Protein AF-A0A1V2YLI8-F1 (afdb_monomer_lite)

Foldseek 3Di:
DDDDDDDDDDDPDPDDDDDPDDDDPDDDDDDDDDDDDDDDDPPPPPVPVPQDPLNVLVVVLVVLLVVLLVLVVVLVVVVVVCVVVVHDCVVCVVVNVVSVVSNVVSVVVSVVSLVVSVVVVVVVVVVVVVVPDDDDDDPVVLVVVVVVLVVVLVVLVVVLVVLVVLLVVLQVQLVVLQVVLVVDDDPSSVVSNVSSSVSNVVSVVSVSSSVVSVVVNVVSVVVNVVVVVVVVVVVPPVPPPPPDDDDD

Sequence (248 aa):
MNINVPSQYAISGNFGKINQEKVNTAGLNSDEGSIKLEEGSTLSVASSLSISSQGKAMSMIDSLNKQKSELLDNKNELIASTLANGDDLSSIEDQLDMYEEKLLLIEEQIATKRQEQQEEKMAEREEKLKAYAKPQATNEDSMSNRLMSISSMATTLDQAKANFATKKDMENQASILETQAKNSSGSAKTQKLEEASKLTSQASNITSDITQTLSSTNETIKQDNETTNQDNETTNQDNESNTETINQ

Secondary structure (DSSP, 8-state):
--------------------------------------SS------------HHHHHHHHHHHHHHHHHHHHHHHHHHHHHHHHHT--GGGGHHHHHHHHHHHHHHHHHHHHHHHHHHHHHHHHHHHHHHTT------HHHHHHHHHHHHHHHHHHHHHHHHHHHHHHHHHHHHHHHHHHHHT--THHHHHHHHHHHHHHHHHHHHHHHHHHHHHHHHHHHHHHHHHHHHHHHHTTTTTSSSSS----

pLDDT: mean 70.07, std 20.67, range [31.06, 96.5]

Radius of gyration: 30.48 Å; chains: 1; bounding box: 73×76×102 Å

Structure (mmCIF, N/CA/C/O backbone):
data_AF-A0A1V2YLI8-F1
#
_entry.id   AF-A0A1V2YLI8-F1
#
loop_
_atom_site.group_PDB
_atom_site.id
_atom_site.type_symbol
_atom_site.label_atom_id
_atom_site.label_alt_id
_atom_site.label_comp_id
_atom_site.label_asym_id
_atom_site.label_entity_id
_atom_site.label_seq_id
_atom_site.pdbx_PDB_ins_code
_atom_site.Cartn_x
_atom_site.Cartn_y
_atom_site.Cartn_z
_atom_site.occupancy
_atom_site.B_iso_or_equiv
_atom_site.auth_seq_id
_atom_site.auth_comp_id
_atom_site.auth_asym_id
_atom_site.auth_atom_id
_atom_site.pdbx_PDB_model_num
ATOM 1 N N . MET A 1 1 ? -15.914 -44.585 -21.638 1.00 38.41 1 MET A N 1
ATOM 2 C CA . MET A 1 1 ? -16.437 -44.334 -20.279 1.00 38.41 1 MET A CA 1
ATOM 3 C C . MET A 1 1 ? -16.639 -42.841 -20.152 1.00 38.41 1 MET A C 1
ATOM 5 O O . MET A 1 1 ? -15.668 -42.107 -20.241 1.00 38.41 1 MET A O 1
ATOM 9 N N . ASN A 1 2 ? -17.896 -42.415 -20.091 1.00 35.00 2 ASN A N 1
ATOM 10 C CA . ASN A 1 2 ? -18.306 -41.017 -20.111 1.00 35.00 2 ASN A CA 1
ATOM 11 C C . ASN A 1 2 ? -18.876 -40.716 -18.722 1.00 35.00 2 ASN A C 1
ATOM 13 O O . ASN A 1 2 ? -19.934 -41.241 -18.377 1.00 35.00 2 ASN A O 1
ATOM 17 N N . ILE A 1 3 ? -18.123 -39.997 -17.891 1.00 39.88 3 ILE A N 1
ATOM 18 C CA . ILE A 1 3 ? -18.522 -39.718 -16.510 1.00 39.88 3 ILE A CA 1
ATOM 19 C C . ILE A 1 3 ? -19.296 -38.404 -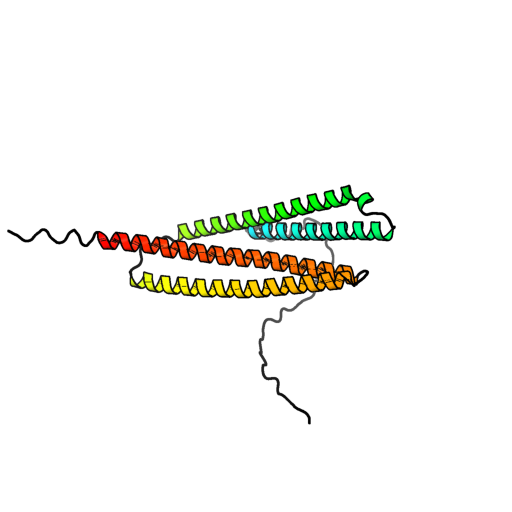16.523 1.00 39.88 3 ILE A C 1
ATOM 21 O O . ILE A 1 3 ? -18.729 -37.317 -16.546 1.00 39.88 3 ILE A O 1
ATOM 25 N N . ASN A 1 4 ? -20.616 -38.551 -16.570 1.00 34.84 4 ASN A N 1
ATOM 26 C CA . ASN A 1 4 ? -21.588 -37.495 -16.355 1.00 34.84 4 ASN A CA 1
ATOM 27 C C . ASN A 1 4 ? -21.674 -37.223 -14.845 1.00 34.84 4 ASN A C 1
ATOM 29 O O . ASN A 1 4 ? -22.114 -38.097 -14.097 1.00 34.84 4 ASN A O 1
ATOM 33 N N . VAL A 1 5 ? -21.239 -36.044 -14.400 1.00 43.22 5 VAL A N 1
ATOM 34 C CA . VAL A 1 5 ? -21.422 -35.579 -13.017 1.00 43.22 5 VAL A CA 1
ATOM 35 C C . VAL A 1 5 ? -22.410 -34.409 -13.050 1.00 43.22 5 VAL A C 1
ATOM 37 O O . VAL A 1 5 ? -22.131 -33.412 -13.717 1.00 43.22 5 VAL A O 1
ATOM 40 N N . PRO A 1 6 ? -23.578 -34.509 -12.391 1.00 42.16 6 PRO A N 1
ATOM 41 C CA . PRO A 1 6 ? -24.587 -33.460 -12.427 1.00 42.16 6 PRO A CA 1
ATOM 42 C C . PRO A 1 6 ? -24.165 -32.268 -11.562 1.00 42.16 6 PRO A C 1
ATOM 44 O O . PRO A 1 6 ? -23.969 -32.396 -10.355 1.00 42.16 6 PRO A O 1
ATOM 47 N N . SER A 1 7 ? -24.071 -31.093 -12.186 1.00 39.09 7 SER A N 1
ATOM 48 C CA . SER A 1 7 ? -23.988 -29.807 -11.492 1.00 39.09 7 SER A CA 1
ATOM 49 C C . SER A 1 7 ? -25.346 -29.492 -10.860 1.00 39.09 7 SER A C 1
ATOM 51 O O . SER A 1 7 ? -26.319 -29.228 -11.565 1.00 39.09 7 SER A O 1
ATOM 53 N N . GLN A 1 8 ? -25.423 -29.545 -9.531 1.00 41.69 8 GLN A N 1
ATOM 54 C CA . GLN A 1 8 ? -26.538 -29.011 -8.756 1.00 41.69 8 GLN A CA 1
ATOM 55 C C . GLN A 1 8 ? -26.016 -27.935 -7.814 1.00 41.69 8 GLN A C 1
ATOM 57 O O . GLN A 1 8 ? -25.587 -28.262 -6.721 1.00 41.69 8 GLN A O 1
ATOM 62 N N . TYR A 1 9 ? -26.081 -26.676 -8.247 1.00 38.00 9 TYR A N 1
ATOM 63 C CA . TYR A 1 9 ? -26.403 -25.511 -7.414 1.00 38.00 9 TYR A CA 1
ATOM 64 C C . TYR A 1 9 ? -26.951 -24.424 -8.346 1.00 38.00 9 TYR A C 1
ATOM 66 O O . TYR A 1 9 ? -26.234 -23.549 -8.824 1.00 38.00 9 TYR A O 1
ATOM 74 N N . ALA A 1 10 ? -28.246 -24.515 -8.649 1.00 37.31 10 ALA A N 1
ATOM 75 C CA . ALA A 1 10 ? -28.999 -23.397 -9.194 1.00 37.31 10 ALA A CA 1
ATOM 76 C C . ALA A 1 10 ? -29.391 -22.488 -8.021 1.00 37.31 10 ALA A C 1
ATOM 78 O O . ALA A 1 10 ? -30.298 -22.815 -7.260 1.00 37.31 10 ALA A O 1
ATOM 79 N N . ILE A 1 11 ? -28.704 -21.356 -7.860 1.00 41.06 11 ILE A N 1
ATOM 80 C CA . ILE A 1 11 ? -29.202 -20.256 -7.030 1.00 41.06 11 ILE A CA 1
ATOM 81 C C . ILE A 1 11 ? -30.038 -19.366 -7.945 1.00 41.06 11 ILE A C 1
ATOM 83 O O . ILE A 1 11 ? -29.523 -18.561 -8.719 1.00 41.06 11 ILE A O 1
ATOM 87 N N . SER A 1 12 ? -31.354 -19.540 -7.875 1.00 47.66 12 SER A N 1
ATOM 88 C CA . SER A 1 12 ? -32.326 -18.587 -8.395 1.00 47.66 12 SER A CA 1
ATOM 89 C C . SER A 1 12 ? -32.309 -17.332 -7.519 1.00 47.66 12 SER A C 1
ATOM 91 O O . SER A 1 12 ? -32.902 -17.315 -6.441 1.00 47.66 12 SER A O 1
ATOM 93 N N . GLY A 1 13 ? -31.625 -16.284 -7.974 1.00 39.28 13 GLY A N 1
ATOM 94 C CA . GLY A 1 13 ? -31.640 -14.957 -7.363 1.00 39.28 13 GLY A CA 1
ATOM 95 C C . GLY A 1 13 ? -32.212 -13.936 -8.337 1.00 39.28 13 GLY A C 1
ATOM 96 O O . GLY A 1 13 ? -31.498 -13.406 -9.181 1.00 39.28 13 GLY A O 1
ATOM 97 N N . ASN A 1 14 ? -33.511 -13.670 -8.232 1.00 50.28 14 ASN A N 1
ATOM 98 C CA . ASN A 1 14 ? -34.196 -12.608 -8.963 1.00 50.28 14 ASN A CA 1
ATOM 99 C C . ASN A 1 14 ? -33.888 -11.247 -8.311 1.00 50.28 14 ASN A C 1
ATOM 101 O O . ASN A 1 14 ? -34.718 -10.711 -7.580 1.00 50.28 14 ASN A O 1
ATOM 105 N N . PHE A 1 15 ? -32.696 -10.697 -8.559 1.00 42.41 15 PHE A N 1
ATOM 106 C CA . PHE A 1 15 ? -32.343 -9.334 -8.160 1.00 42.41 15 PHE A CA 1
ATOM 107 C C . PHE A 1 15 ? -32.385 -8.388 -9.365 1.00 42.41 15 PHE A C 1
ATOM 109 O O . PHE A 1 15 ? -31.577 -8.478 -10.282 1.00 42.41 15 PHE A O 1
ATOM 116 N N . GLY A 1 16 ? -33.371 -7.486 -9.332 1.00 37.72 16 GLY A N 1
ATOM 117 C CA . GLY A 1 16 ? -33.307 -6.129 -9.881 1.00 37.72 16 GLY A CA 1
ATOM 118 C C . GLY A 1 16 ? -32.923 -5.974 -11.351 1.00 37.72 16 GLY A C 1
ATOM 119 O O . GLY A 1 16 ? -31.803 -5.583 -11.665 1.00 37.72 16 GLY A O 1
ATOM 120 N N . LYS A 1 17 ? -33.889 -6.138 -12.262 1.00 41.41 17 LYS A N 1
ATOM 121 C CA . LYS A 1 17 ? -33.796 -5.540 -13.601 1.00 41.41 17 LYS A CA 1
ATOM 122 C C . LYS A 1 17 ? -33.891 -4.018 -13.465 1.00 41.41 17 LYS A C 1
ATOM 124 O O . LYS A 1 17 ? -34.989 -3.487 -13.327 1.00 41.41 17 LYS A O 1
ATOM 129 N N . ILE A 1 18 ? -32.760 -3.321 -13.494 1.00 45.66 18 ILE A N 1
ATOM 130 C CA . ILE A 1 18 ? -32.738 -1.870 -13.694 1.00 45.66 18 ILE A CA 1
ATOM 131 C C . ILE A 1 18 ? -32.758 -1.644 -15.208 1.00 45.66 18 ILE A C 1
ATOM 133 O O . ILE A 1 18 ? -31.823 -2.025 -15.912 1.00 45.66 18 ILE A O 1
ATOM 137 N N . ASN A 1 19 ? -33.861 -1.091 -15.712 1.00 38.16 19 ASN A N 1
ATOM 138 C CA . ASN A 1 19 ? -33.986 -0.655 -17.099 1.00 38.16 19 ASN A CA 1
ATOM 139 C C . ASN A 1 19 ? -32.928 0.421 -17.381 1.00 38.16 19 ASN A C 1
ATOM 141 O O . ASN A 1 19 ? -33.008 1.521 -16.842 1.00 38.16 19 ASN A O 1
ATOM 145 N N . GLN A 1 20 ? -31.956 0.118 -18.242 1.00 40.81 20 GLN A N 1
ATOM 146 C CA . GLN A 1 20 ? -31.148 1.147 -18.892 1.00 40.81 20 GLN A CA 1
ATOM 147 C C . GLN A 1 20 ? -31.967 1.729 -20.043 1.00 40.81 20 GLN A C 1
ATOM 149 O O . GLN A 1 20 ? -31.885 1.275 -21.186 1.00 40.81 20 GLN A O 1
ATOM 154 N N . GLU A 1 21 ? -32.802 2.713 -19.726 1.00 36.91 21 GLU A N 1
ATOM 155 C CA . GLU A 1 21 ? -33.375 3.579 -20.745 1.00 36.91 21 GLU A CA 1
ATOM 156 C C . GLU A 1 21 ? -32.305 4.594 -21.165 1.00 36.91 21 GLU A C 1
ATOM 158 O O . GLU A 1 21 ? -31.685 5.271 -20.344 1.00 36.91 21 GLU A O 1
ATOM 163 N N . LYS A 1 22 ? -32.021 4.604 -22.467 1.00 45.06 22 LYS A N 1
ATOM 164 C CA . LYS A 1 22 ? -30.980 5.398 -23.119 1.00 45.06 22 LYS A CA 1
ATOM 165 C C . LYS A 1 22 ? -31.151 6.885 -22.806 1.00 45.06 22 LYS A C 1
ATOM 167 O O . LYS A 1 22 ? -32.100 7.499 -23.285 1.00 45.06 22 LYS A O 1
ATOM 172 N N . VAL A 1 23 ? -30.183 7.492 -22.121 1.00 36.56 23 VAL A N 1
ATOM 173 C CA . VAL A 1 23 ? -30.049 8.953 -22.117 1.00 36.56 23 VAL A CA 1
ATOM 174 C C . VAL A 1 23 ? -29.080 9.339 -23.227 1.00 36.56 23 VAL A C 1
ATOM 176 O O . VAL A 1 23 ? -27.886 9.051 -23.176 1.00 36.56 23 VAL A O 1
ATOM 179 N N . ASN A 1 24 ? -29.653 9.940 -24.267 1.00 36.44 24 ASN A N 1
ATOM 180 C CA . ASN A 1 24 ? -28.956 10.575 -25.375 1.00 36.44 24 ASN A CA 1
ATOM 181 C C . ASN A 1 24 ? -27.909 11.572 -24.865 1.00 36.44 24 ASN A C 1
ATOM 183 O O . ASN A 1 24 ? -28.230 12.522 -24.155 1.00 36.44 24 ASN A O 1
ATOM 187 N N . THR A 1 25 ? -26.673 11.407 -25.325 1.00 46.62 25 THR A N 1
ATOM 188 C CA . THR A 1 25 ? -25.672 12.470 -25.376 1.00 46.62 25 THR A CA 1
ATOM 189 C C . THR A 1 25 ? -26.077 13.466 -26.463 1.00 46.62 25 THR A C 1
ATOM 191 O O . THR A 1 25 ? -25.801 13.252 -27.643 1.00 46.62 25 THR A O 1
ATOM 194 N N . ALA A 1 26 ? -26.750 14.546 -26.078 1.00 31.06 26 ALA A N 1
ATOM 195 C CA . ALA A 1 26 ? -26.927 15.729 -26.911 1.00 31.06 26 ALA A CA 1
ATOM 196 C C . ALA A 1 26 ? -26.682 16.959 -26.032 1.00 31.06 26 ALA A C 1
ATOM 198 O O . ALA A 1 26 ? -27.307 17.117 -24.986 1.00 31.06 26 ALA A O 1
ATOM 199 N N . GLY A 1 27 ? -25.686 17.754 -26.419 1.00 39.22 27 GLY A N 1
ATOM 200 C CA . GLY A 1 27 ? -25.161 18.855 -25.623 1.00 39.22 27 GLY A CA 1
ATOM 201 C C . GLY A 1 27 ? -26.138 20.008 -25.422 1.00 39.22 27 GLY A C 1
ATOM 202 O O . GLY A 1 27 ? -26.973 20.275 -26.276 1.00 39.22 27 GLY A O 1
ATOM 203 N N . LEU A 1 28 ? -25.959 20.702 -24.301 1.00 33.09 28 LEU A N 1
ATOM 204 C CA . LEU A 1 28 ? -26.570 21.978 -23.922 1.00 33.09 28 LEU A CA 1
ATOM 205 C C . LEU A 1 28 ? -25.568 22.592 -22.919 1.00 33.09 28 LEU A C 1
ATOM 207 O O . LEU A 1 28 ? -25.403 22.058 -21.829 1.00 33.09 28 LEU A O 1
ATOM 211 N N . ASN A 1 29 ? -24.635 23.476 -23.285 1.00 41.59 29 ASN A N 1
ATOM 212 C CA . ASN A 1 29 ? -24.813 24.892 -23.618 1.00 41.59 29 ASN A CA 1
ATOM 213 C C . ASN A 1 29 ? -26.148 25.535 -23.227 1.00 41.59 29 ASN A C 1
ATOM 215 O O . ASN A 1 29 ? -27.212 24.960 -23.417 1.00 41.59 29 ASN A O 1
ATOM 219 N N . SER A 1 30 ? -25.991 26.791 -22.806 1.00 37.94 30 SER A N 1
ATOM 220 C CA . SER A 1 30 ? -26.964 27.865 -22.609 1.00 37.94 30 SER A CA 1
ATOM 221 C C . SER A 1 30 ? -27.739 27.895 -21.291 1.00 37.94 30 SER A C 1
ATOM 223 O O . SER A 1 30 ? -28.570 27.041 -21.005 1.00 37.94 30 SER A O 1
ATOM 225 N N . ASP A 1 31 ? -27.431 28.969 -20.565 1.00 36.00 31 ASP A N 1
ATOM 226 C CA . ASP A 1 31 ? -28.348 30.060 -20.244 1.00 36.00 31 ASP A CA 1
ATOM 227 C C . ASP A 1 31 ? -29.513 29.826 -19.287 1.00 36.00 31 ASP A C 1
ATOM 229 O O . ASP A 1 31 ? -30.301 28.885 -19.356 1.00 36.00 31 ASP A O 1
ATOM 233 N N . GLU A 1 32 ? -29.618 30.827 -18.418 1.00 47.25 32 GLU A N 1
ATOM 234 C CA . GLU A 1 32 ? -30.729 31.176 -17.551 1.00 47.25 32 GLU A CA 1
ATOM 235 C C . GLU A 1 32 ? -32.081 31.073 -18.278 1.00 47.25 32 GLU A C 1
ATOM 237 O O . GLU A 1 32 ? -32.554 32.004 -18.926 1.00 47.25 32 GLU A O 1
ATOM 242 N N . GLY A 1 33 ? -32.746 29.931 -18.124 1.00 31.89 33 GLY A N 1
ATOM 243 C CA . GLY A 1 33 ? -34.151 29.748 -18.468 1.00 31.89 33 GLY A CA 1
ATOM 244 C C . GLY A 1 33 ? -34.991 29.670 -17.201 1.00 31.89 33 GLY A C 1
ATOM 245 O O . GLY A 1 33 ? -35.129 28.602 -16.610 1.00 31.89 33 GLY A O 1
ATOM 246 N N . SER A 1 34 ? -35.558 30.796 -16.765 1.00 34.47 34 SER A N 1
ATOM 247 C CA . SER A 1 34 ? -36.513 30.825 -15.652 1.00 34.47 34 SER A CA 1
ATOM 248 C C . SER A 1 34 ? -37.891 30.336 -16.114 1.00 34.47 34 SER A C 1
ATOM 250 O O . SER A 1 34 ? -38.544 30.964 -16.945 1.00 34.47 34 SER A O 1
ATOM 252 N N . ILE A 1 35 ? -38.364 29.218 -15.554 1.00 36.66 35 ILE A N 1
ATOM 253 C CA . ILE A 1 35 ? -39.763 28.788 -15.672 1.00 36.66 35 ILE A CA 1
ATOM 254 C C . ILE A 1 35 ? -40.481 29.214 -14.390 1.00 36.66 35 ILE A C 1
ATOM 256 O O . ILE A 1 35 ? -40.240 28.667 -13.316 1.00 36.66 35 ILE A O 1
ATOM 260 N N . LYS A 1 36 ? -41.358 30.215 -14.508 1.00 41.91 36 LYS A N 1
ATOM 261 C CA . LYS A 1 36 ? -42.308 30.592 -13.457 1.00 41.91 36 LYS A CA 1
ATOM 262 C C . LYS A 1 36 ? -43.451 29.582 -13.417 1.00 41.91 36 LYS A C 1
ATOM 264 O O . LYS A 1 36 ? -44.208 29.480 -14.379 1.00 41.91 36 LYS A O 1
ATOM 269 N N . LEU A 1 37 ? -43.612 28.919 -12.278 1.00 38.25 37 LEU A N 1
ATOM 270 C CA . LEU A 1 37 ? -44.878 28.337 -11.845 1.00 38.25 37 LEU A CA 1
ATOM 271 C C . LEU A 1 37 ? -45.182 28.878 -10.443 1.00 38.25 37 LEU A C 1
ATOM 273 O O . LEU A 1 37 ? -44.295 28.993 -9.599 1.00 38.25 37 LEU A O 1
ATOM 277 N N . GLU A 1 38 ? -46.421 29.328 -10.294 1.00 44.88 38 GLU A N 1
ATOM 278 C CA . GLU A 1 38 ? -47.003 30.010 -9.139 1.00 44.88 38 GLU A CA 1
ATOM 279 C C . GLU A 1 38 ? -46.997 29.148 -7.861 1.00 44.88 38 GLU A C 1
ATOM 281 O O . GLU A 1 38 ? -46.971 27.923 -7.921 1.00 44.88 38 GLU A O 1
ATOM 286 N N . GLU A 1 39 ? -47.065 29.846 -6.722 1.00 39.88 39 GLU A N 1
ATOM 287 C CA . GLU A 1 39 ? -47.171 29.355 -5.338 1.00 39.88 39 GLU A CA 1
ATOM 288 C C . GLU A 1 39 ? -45.942 28.653 -4.721 1.00 39.88 39 GLU A C 1
ATOM 290 O O . GLU A 1 39 ? -45.852 27.443 -4.551 1.00 39.88 39 GLU A O 1
ATOM 295 N N . GLY A 1 40 ? -45.029 29.495 -4.223 1.00 45.53 40 GLY A N 1
ATOM 296 C CA . GLY A 1 40 ? -44.724 29.485 -2.789 1.00 45.53 40 GLY A CA 1
ATOM 297 C C . GLY A 1 40 ? -43.959 28.290 -2.225 1.00 45.53 40 GLY A C 1
ATOM 298 O O . GLY A 1 40 ? -44.430 27.697 -1.265 1.00 45.53 40 GLY A O 1
ATOM 299 N N . SER A 1 41 ? -42.769 27.986 -2.753 1.00 34.09 41 SER A N 1
ATOM 300 C CA . SER A 1 41 ? -41.598 27.455 -2.017 1.00 34.09 41 SER A CA 1
ATOM 301 C C . SER A 1 41 ? -40.434 27.266 -2.992 1.00 34.09 41 SER A C 1
ATOM 303 O O . SER A 1 41 ? -40.357 26.260 -3.693 1.00 34.09 41 SER A O 1
ATOM 305 N N . THR A 1 42 ? -39.497 28.214 -3.059 1.00 33.47 42 THR A N 1
ATOM 306 C CA . THR A 1 42 ? -38.229 27.993 -3.767 1.00 33.47 42 THR A CA 1
ATOM 307 C C . THR A 1 42 ? -37.349 27.084 -2.914 1.00 33.47 42 THR A C 1
ATOM 309 O O . THR A 1 42 ? -36.577 27.561 -2.082 1.00 33.47 42 THR A O 1
ATOM 312 N N . LEU A 1 43 ? -37.460 25.768 -3.095 1.00 39.47 43 LEU A N 1
ATOM 313 C CA . LEU A 1 43 ? -36.407 24.865 -2.650 1.00 39.47 43 LEU A CA 1
ATOM 314 C C . LEU A 1 43 ? -35.261 25.023 -3.650 1.00 39.47 43 LEU A C 1
ATOM 316 O O . LEU A 1 43 ? -35.299 24.467 -4.746 1.00 39.47 43 LEU A O 1
ATOM 320 N N . SER A 1 44 ? -34.263 25.839 -3.303 1.00 38.97 44 SER A N 1
ATOM 321 C CA . SER A 1 44 ? -32.998 25.862 -4.028 1.00 38.97 44 SER A CA 1
ATOM 322 C C . SER A 1 44 ? -32.362 24.483 -3.878 1.00 38.97 44 SER A C 1
ATOM 324 O O . SER A 1 44 ? -31.634 24.218 -2.922 1.00 38.97 44 SER A O 1
ATOM 326 N N . VAL A 1 45 ? -32.642 23.588 -4.820 1.00 49.72 45 VAL A N 1
ATOM 327 C CA . VAL A 1 45 ? -31.880 22.356 -5.021 1.00 49.72 45 VAL A CA 1
ATOM 328 C C . VAL A 1 45 ? -30.549 22.756 -5.662 1.00 49.72 45 VAL A C 1
ATOM 330 O O . VAL A 1 45 ? -30.223 22.414 -6.792 1.00 49.72 45 VAL A O 1
ATOM 333 N N . ALA A 1 46 ? -29.753 23.522 -4.916 1.00 43.38 46 ALA A N 1
ATOM 334 C CA . ALA A 1 46 ? -28.322 23.363 -4.991 1.00 43.38 46 ALA A CA 1
ATOM 335 C C . ALA A 1 46 ? -28.067 21.992 -4.363 1.00 43.38 46 ALA A C 1
ATOM 337 O O . ALA A 1 46 ? -27.944 21.869 -3.145 1.00 43.38 46 ALA A O 1
ATOM 338 N N . SER A 1 47 ? -28.072 20.946 -5.191 1.00 45.47 47 SER A N 1
ATOM 339 C CA . SER A 1 47 ? -27.557 19.624 -4.832 1.00 45.47 47 SER A CA 1
ATOM 340 C C . SER A 1 47 ? -26.053 19.743 -4.584 1.00 45.47 47 SER A C 1
ATOM 342 O O . SER A 1 47 ? -25.226 19.288 -5.368 1.00 45.47 47 SER A O 1
ATOM 344 N N . SER A 1 48 ? -25.696 20.410 -3.490 1.00 49.38 48 SER A N 1
ATOM 345 C CA . SER A 1 48 ? -24.385 20.385 -2.872 1.00 49.38 48 SER A CA 1
ATOM 346 C C . SER A 1 48 ? -24.202 18.969 -2.336 1.00 49.38 48 SER A C 1
ATOM 348 O O . SER A 1 48 ? -24.526 18.679 -1.184 1.00 49.38 48 SER A O 1
ATOM 350 N N . LEU A 1 49 ? -23.737 18.063 -3.197 1.00 53.44 49 LEU A N 1
ATOM 351 C CA . LEU A 1 49 ? -23.207 16.762 -2.804 1.00 53.44 49 LEU A CA 1
ATOM 352 C C . LEU A 1 49 ? -22.030 17.014 -1.856 1.00 53.44 49 LEU A C 1
ATOM 354 O O . LEU A 1 49 ? -20.894 17.221 -2.279 1.00 53.44 49 LEU A O 1
ATOM 358 N N . SER A 1 50 ? -22.321 17.068 -0.559 1.00 54.34 50 SER A N 1
ATOM 359 C CA . SER A 1 50 ? -21.305 17.226 0.471 1.00 54.34 50 SER A CA 1
ATOM 360 C C . SER A 1 50 ? -20.591 15.887 0.624 1.00 54.34 50 SER A C 1
ATOM 362 O O . SER A 1 50 ? -21.104 14.962 1.251 1.00 54.34 50 SER A O 1
ATOM 364 N N . ILE A 1 51 ? -19.428 15.750 -0.017 1.00 59.88 51 ILE A N 1
ATOM 365 C CA . ILE A 1 51 ? -18.528 14.617 0.220 1.00 59.88 51 ILE A CA 1
ATOM 366 C C . ILE A 1 51 ? -18.099 14.694 1.690 1.00 59.88 51 ILE A C 1
ATOM 368 O O . ILE A 1 51 ? -17.586 15.732 2.123 1.00 59.88 51 ILE A O 1
ATOM 372 N N . SER A 1 52 ? -18.316 13.615 2.449 1.00 72.12 52 SER A N 1
ATOM 373 C CA . SER A 1 52 ? -17.877 13.521 3.846 1.00 72.12 52 SER A CA 1
ATOM 374 C C . SER A 1 52 ? -16.367 13.762 3.957 1.00 72.12 52 SER A C 1
ATOM 376 O O . SER A 1 52 ? -15.618 13.486 3.016 1.00 72.12 52 SER A O 1
ATOM 378 N N . SER A 1 53 ? -15.893 14.274 5.095 1.00 70.50 53 SER A N 1
ATOM 379 C CA . SER A 1 53 ? -14.454 14.478 5.336 1.00 70.50 53 SER A CA 1
ATOM 380 C C . SER A 1 53 ? -13.655 13.190 5.110 1.00 70.50 53 SER A C 1
ATOM 382 O O . SER A 1 53 ? -12.656 13.197 4.390 1.00 70.50 53 SER A O 1
ATOM 384 N N . GLN A 1 54 ? -14.198 12.056 5.559 1.00 69.62 54 GLN A N 1
ATOM 385 C CA . GLN A 1 54 ? -13.640 10.729 5.309 1.00 69.62 54 GLN A CA 1
ATOM 386 C C . GLN A 1 54 ? -13.537 10.377 3.812 1.00 69.62 54 GLN A C 1
ATOM 388 O O . GLN A 1 54 ? -12.526 9.816 3.384 1.00 69.62 54 GLN A O 1
ATOM 393 N N . GLY A 1 55 ? -14.556 10.704 3.008 1.00 74.88 55 GLY A N 1
ATOM 394 C CA . GLY A 1 55 ? -14.542 10.474 1.560 1.00 74.88 55 GLY A CA 1
ATOM 395 C C . GLY A 1 55 ? -13.519 11.352 0.835 1.00 74.88 55 GLY A C 1
ATOM 396 O O . GLY A 1 55 ? -12.844 10.889 -0.084 1.00 74.88 55 GLY A O 1
ATOM 397 N N . LYS A 1 56 ? -13.338 12.598 1.293 1.00 79.19 56 LYS A N 1
ATOM 398 C CA . LYS A 1 56 ? -12.303 13.507 0.775 1.00 79.19 56 LYS A CA 1
ATOM 399 C C . LYS A 1 56 ? -10.897 12.991 1.082 1.00 79.19 56 LYS A C 1
ATOM 401 O O . LYS A 1 56 ? -10.062 12.972 0.183 1.00 79.19 56 LYS A O 1
ATOM 406 N N . ALA A 1 57 ? -10.649 12.534 2.311 1.00 76.62 57 ALA A N 1
ATOM 407 C CA . ALA A 1 57 ? -9.357 11.974 2.708 1.00 76.62 57 ALA A CA 1
ATOM 408 C C . ALA A 1 57 ? -8.992 10.735 1.875 1.00 76.62 57 ALA A C 1
ATOM 410 O O . ALA A 1 57 ? -7.876 10.634 1.369 1.00 76.62 57 ALA A O 1
ATOM 411 N N . MET A 1 58 ? -9.953 9.832 1.658 1.00 77.00 58 MET A N 1
ATOM 412 C CA . MET A 1 58 ? -9.746 8.630 0.846 1.00 77.00 58 MET A CA 1
ATOM 413 C C . MET A 1 58 ? -9.458 8.974 -0.622 1.00 77.00 58 MET A C 1
ATOM 415 O O . MET A 1 58 ? -8.483 8.488 -1.183 1.00 77.00 58 MET A O 1
ATOM 419 N N . SER A 1 59 ? -10.215 9.911 -1.203 1.00 80.56 59 SER A N 1
ATOM 420 C CA . SER A 1 59 ? -9.946 10.408 -2.558 1.00 80.56 59 SER A CA 1
ATOM 421 C C . SER A 1 59 ? -8.570 11.074 -2.686 1.00 80.56 59 SER A C 1
ATOM 423 O O . SER A 1 59 ? -7.939 10.973 -3.739 1.00 80.56 59 SER A O 1
ATOM 425 N N . MET A 1 60 ? -8.099 11.762 -1.641 1.00 86.62 60 MET A N 1
ATOM 426 C CA . MET A 1 60 ? -6.768 12.374 -1.618 1.00 86.62 60 MET A CA 1
ATOM 427 C C . MET A 1 60 ? -5.672 11.300 -1.584 1.00 86.62 60 MET A C 1
ATOM 429 O O . MET A 1 60 ? -4.703 11.394 -2.334 1.00 86.62 60 MET A O 1
ATOM 433 N N . ILE A 1 61 ? -5.846 10.256 -0.767 1.00 84.56 61 ILE A N 1
ATOM 434 C CA . ILE A 1 61 ? -4.934 9.105 -0.695 1.00 84.56 61 ILE A CA 1
ATOM 435 C C . ILE A 1 61 ? -4.876 8.371 -2.042 1.00 84.56 61 ILE A C 1
ATOM 437 O O . ILE A 1 61 ? -3.787 8.042 -2.507 1.00 84.56 61 ILE A O 1
ATOM 441 N N . ASP A 1 62 ? -6.013 8.154 -2.706 1.00 82.38 62 ASP A N 1
ATOM 442 C CA . ASP A 1 62 ? -6.055 7.520 -4.031 1.00 82.38 62 ASP A CA 1
ATOM 443 C C . ASP A 1 62 ? -5.315 8.356 -5.086 1.00 82.38 62 ASP A C 1
ATOM 445 O O . ASP A 1 62 ? -4.540 7.820 -5.880 1.00 82.38 62 ASP A O 1
ATOM 449 N N . SER A 1 63 ? -5.488 9.682 -5.057 1.00 87.81 63 SER A N 1
ATOM 450 C CA . SER A 1 63 ? -4.751 10.605 -5.929 1.00 87.81 63 SER A CA 1
ATOM 451 C C . SER A 1 63 ? -3.238 10.550 -5.685 1.00 87.81 63 SER A C 1
ATOM 453 O O . SER A 1 63 ? -2.461 10.492 -6.638 1.00 87.81 63 SER A O 1
ATOM 455 N N . LEU A 1 64 ? -2.805 10.518 -4.421 1.00 88.31 64 LEU A N 1
ATOM 456 C CA . LEU A 1 64 ? -1.388 10.404 -4.059 1.00 88.31 64 LEU A CA 1
ATOM 457 C C . LEU A 1 64 ? -0.793 9.056 -4.490 1.00 88.31 64 LEU A C 1
ATOM 459 O O . LEU A 1 64 ? 0.314 9.015 -5.021 1.00 88.31 64 LEU A O 1
ATOM 463 N N . ASN A 1 65 ? -1.536 7.956 -4.339 1.00 82.75 65 ASN A N 1
ATOM 464 C CA . ASN A 1 65 ? -1.111 6.643 -4.832 1.00 82.75 65 ASN A CA 1
ATOM 465 C C . ASN A 1 65 ? -0.962 6.622 -6.357 1.00 82.75 65 ASN A C 1
ATOM 467 O O . ASN A 1 65 ? -0.006 6.045 -6.875 1.00 82.75 65 ASN A O 1
ATOM 471 N N . LYS A 1 66 ? -1.875 7.279 -7.079 1.00 89.12 66 LYS A N 1
ATOM 472 C CA . LYS A 1 66 ? -1.767 7.422 -8.531 1.00 89.12 66 LYS A CA 1
ATOM 473 C C . LYS A 1 66 ? -0.502 8.194 -8.920 1.00 89.12 66 LYS A C 1
ATOM 475 O O . LYS A 1 66 ? 0.261 7.709 -9.748 1.00 89.12 66 LYS A O 1
ATOM 480 N N . GLN A 1 67 ? -0.235 9.325 -8.265 1.00 87.88 67 GLN A N 1
ATOM 481 C CA . GLN A 1 67 ? 0.988 10.107 -8.484 1.00 87.88 67 GLN A CA 1
ATOM 482 C C . GLN A 1 67 ? 2.256 9.296 -8.179 1.00 87.88 67 GLN A C 1
ATOM 484 O O . GLN A 1 67 ? 3.216 9.352 -8.943 1.00 87.88 67 GLN A O 1
ATOM 489 N N . LYS A 1 68 ? 2.257 8.496 -7.103 1.00 89.19 68 LYS A N 1
ATOM 490 C CA . LYS A 1 68 ? 3.361 7.581 -6.776 1.00 89.19 68 LYS A CA 1
ATOM 491 C C . LYS A 1 68 ? 3.620 6.578 -7.906 1.00 89.19 68 LYS A C 1
ATOM 493 O O . LYS A 1 68 ? 4.774 6.372 -8.273 1.00 89.19 68 LYS A O 1
ATOM 498 N N . SER A 1 69 ? 2.564 5.965 -8.447 1.00 81.56 69 SER A N 1
ATOM 499 C CA . SER A 1 69 ? 2.691 5.009 -9.555 1.00 81.56 69 SER A CA 1
ATOM 500 C C . SER A 1 69 ? 3.245 5.686 -10.808 1.00 81.56 69 SER A C 1
ATOM 502 O O . SER A 1 69 ? 4.214 5.198 -11.376 1.00 81.56 69 SER A O 1
ATOM 504 N N . GLU A 1 70 ? 2.707 6.852 -11.175 1.00 89.31 70 GLU A N 1
ATOM 505 C CA . GLU A 1 70 ? 3.193 7.632 -12.321 1.00 89.31 70 GLU A CA 1
ATOM 506 C C . GLU A 1 70 ? 4.675 8.017 -12.165 1.00 89.31 70 GLU A C 1
ATOM 508 O O . GLU A 1 70 ? 5.441 7.942 -13.124 1.00 89.31 70 GLU A O 1
ATOM 513 N N . LEU A 1 71 ? 5.123 8.383 -10.957 1.00 88.19 71 LEU A N 1
ATOM 514 C CA . LEU A 1 71 ? 6.539 8.661 -10.697 1.00 88.19 71 LEU A CA 1
ATOM 515 C C . LEU A 1 71 ? 7.434 7.431 -10.864 1.00 88.19 71 LEU A C 1
ATOM 517 O O . LEU A 1 71 ? 8.527 7.554 -11.417 1.00 88.19 71 LEU A O 1
ATOM 521 N N . LEU A 1 72 ? 6.998 6.264 -10.382 1.00 83.56 72 LEU A N 1
ATOM 522 C CA . LEU A 1 72 ? 7.742 5.015 -10.552 1.00 83.56 72 LEU A CA 1
ATOM 523 C C . LEU A 1 72 ? 7.847 4.629 -12.026 1.00 83.56 72 LEU A C 1
ATOM 525 O O . LEU A 1 72 ? 8.922 4.233 -12.476 1.00 83.56 72 LEU A O 1
ATOM 529 N N . ASP A 1 73 ? 6.761 4.785 -12.777 1.00 86.81 73 ASP A N 1
ATOM 530 C CA . ASP A 1 73 ? 6.737 4.503 -14.209 1.00 86.81 73 ASP A CA 1
ATOM 531 C C . ASP A 1 73 ? 7.687 5.434 -14.967 1.00 86.81 73 ASP A C 1
ATOM 533 O O . ASP A 1 73 ? 8.540 4.956 -15.714 1.00 86.81 73 ASP A O 1
ATOM 537 N N . ASN A 1 74 ? 7.646 6.737 -14.680 1.00 90.75 74 ASN A N 1
ATOM 538 C CA . ASN A 1 74 ? 8.553 7.715 -15.283 1.00 90.75 74 ASN A CA 1
ATOM 539 C C . ASN A 1 74 ? 10.026 7.459 -14.914 1.00 90.75 74 ASN A C 1
ATOM 541 O O . ASN A 1 74 ? 10.904 7.567 -15.771 1.00 90.75 74 ASN A O 1
ATOM 545 N N . LYS A 1 75 ? 10.318 7.081 -13.658 1.00 90.31 75 LYS A N 1
ATOM 546 C CA . LYS A 1 75 ? 11.673 6.683 -13.230 1.00 90.31 75 LYS A CA 1
ATOM 547 C C . LYS A 1 75 ? 12.150 5.460 -14.019 1.00 90.31 75 LYS A C 1
ATOM 549 O O . LYS A 1 75 ? 13.275 5.440 -14.515 1.00 90.31 75 LYS A O 1
ATOM 554 N N . ASN A 1 76 ? 11.294 4.450 -14.161 1.00 84.25 76 ASN A N 1
ATOM 555 C CA . ASN A 1 76 ? 11.608 3.229 -14.900 1.00 84.25 76 ASN A CA 1
ATOM 556 C C . ASN A 1 76 ? 11.787 3.485 -16.403 1.00 84.25 76 ASN A C 1
ATOM 558 O O . ASN A 1 76 ? 12.655 2.870 -17.024 1.00 84.25 76 ASN A O 1
ATOM 562 N N . GLU A 1 77 ? 10.992 4.381 -16.986 1.00 91.75 77 GLU A N 1
ATOM 563 C CA . GLU A 1 77 ? 11.119 4.801 -18.381 1.00 91.75 77 GLU A CA 1
ATOM 564 C C . GLU A 1 77 ? 12.427 5.558 -18.620 1.00 91.75 77 GLU A C 1
ATOM 566 O O . GLU A 1 77 ? 13.137 5.244 -19.575 1.00 91.75 77 GLU A O 1
ATOM 571 N N . LEU A 1 78 ? 12.805 6.469 -17.715 1.00 92.81 78 LEU A N 1
ATOM 572 C CA . LEU A 1 78 ? 14.090 7.166 -17.771 1.00 92.81 78 LEU A CA 1
ATOM 573 C C . LEU A 1 78 ? 15.249 6.161 -17.781 1.00 92.81 78 LEU A C 1
ATOM 575 O O . LEU A 1 78 ? 16.040 6.164 -18.722 1.00 92.81 78 LEU A O 1
ATOM 579 N N . ILE A 1 79 ? 15.284 5.238 -16.813 1.00 87.88 79 ILE A N 1
ATOM 580 C CA . ILE A 1 79 ? 16.294 4.167 -16.745 1.00 87.88 79 ILE A CA 1
ATOM 581 C C . ILE A 1 79 ? 16.322 3.357 -18.048 1.00 87.88 79 ILE A C 1
ATOM 583 O O . ILE A 1 79 ? 17.388 3.123 -18.616 1.00 87.88 79 ILE A O 1
ATOM 587 N N . ALA A 1 80 ? 15.158 2.928 -18.542 1.00 87.75 80 ALA A N 1
A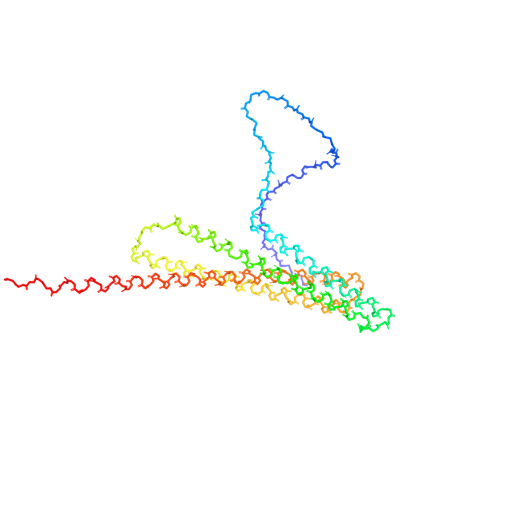TOM 588 C CA . ALA A 1 80 ? 15.067 2.127 -19.757 1.00 87.75 80 ALA A CA 1
ATOM 589 C C . ALA A 1 80 ? 15.576 2.884 -20.994 1.00 87.75 80 ALA A C 1
ATOM 591 O O . ALA A 1 80 ? 16.263 2.291 -21.823 1.00 87.75 80 ALA A O 1
ATOM 592 N N . SER A 1 81 ? 15.260 4.176 -21.109 1.00 92.88 81 SER A N 1
ATOM 593 C CA . SER A 1 81 ? 15.680 5.025 -22.226 1.00 92.88 81 SER A CA 1
ATOM 594 C C . SER A 1 81 ? 17.189 5.283 -22.226 1.00 92.88 81 SER A C 1
ATOM 596 O O . SER A 1 81 ? 17.823 5.139 -23.269 1.00 92.88 81 SER A O 1
ATOM 598 N N . THR A 1 82 ? 17.787 5.549 -21.061 1.00 89.62 82 THR A N 1
ATOM 599 C CA . THR A 1 82 ? 19.236 5.747 -20.905 1.00 89.62 82 THR A CA 1
ATOM 600 C C . THR A 1 82 ? 19.999 4.483 -21.287 1.00 89.62 82 THR A C 1
ATOM 602 O O . THR A 1 82 ? 20.909 4.526 -22.113 1.00 89.62 82 THR A O 1
ATOM 605 N N . LEU A 1 83 ? 19.553 3.326 -20.789 1.00 88.75 83 LEU A N 1
ATOM 606 C CA . LEU A 1 83 ? 20.155 2.040 -21.144 1.00 88.75 83 LEU A CA 1
ATOM 607 C C . LEU A 1 83 ? 19.975 1.699 -22.631 1.00 88.75 83 LEU A C 1
ATOM 609 O O . LEU A 1 83 ? 20.881 1.137 -23.243 1.00 88.75 83 LEU A O 1
ATOM 613 N N . ALA A 1 84 ? 18.828 2.037 -23.231 1.00 91.12 84 ALA A N 1
ATOM 614 C CA . ALA A 1 84 ? 18.580 1.816 -24.658 1.00 91.12 84 ALA A CA 1
ATOM 615 C C . ALA A 1 84 ? 19.469 2.692 -25.556 1.00 91.12 84 ALA A C 1
ATOM 617 O O . ALA A 1 84 ? 19.851 2.255 -26.642 1.00 91.12 84 ALA A O 1
ATOM 618 N N . ASN A 1 85 ? 19.829 3.890 -25.091 1.00 93.50 85 ASN A N 1
ATOM 619 C CA . ASN A 1 85 ? 20.780 4.776 -25.762 1.00 93.50 85 ASN A CA 1
ATOM 620 C C . ASN A 1 85 ? 22.243 4.337 -25.565 1.00 93.50 85 ASN A C 1
ATOM 622 O O . ASN A 1 85 ? 23.127 4.837 -26.256 1.00 93.50 85 ASN A O 1
ATOM 626 N N . GLY A 1 86 ? 22.491 3.362 -24.681 1.00 89.44 86 GLY A N 1
ATOM 627 C CA . GLY A 1 86 ? 23.826 2.862 -24.353 1.00 89.44 86 GLY A CA 1
ATOM 628 C C . GLY A 1 86 ? 24.590 3.741 -23.361 1.00 89.44 86 GLY A C 1
ATOM 629 O O . GLY A 1 86 ? 25.790 3.532 -23.182 1.00 89.44 86 GLY A O 1
ATOM 630 N N . ASP A 1 87 ? 23.908 4.698 -22.731 1.00 92.88 87 ASP A N 1
ATOM 631 C CA . ASP A 1 87 ? 24.473 5.581 -21.717 1.00 92.88 87 ASP A CA 1
ATOM 632 C C . ASP A 1 87 ? 24.504 4.889 -20.343 1.00 92.88 87 ASP A C 1
ATOM 634 O O . ASP A 1 87 ? 23.721 3.978 -20.053 1.00 92.88 87 ASP A O 1
ATOM 638 N N . ASP A 1 88 ? 25.423 5.324 -19.479 1.00 92.00 88 ASP A N 1
ATOM 639 C CA . ASP A 1 88 ? 25.545 4.803 -18.116 1.00 92.00 88 ASP A CA 1
ATOM 640 C C . ASP A 1 88 ? 24.550 5.477 -17.163 1.00 92.00 88 ASP A C 1
ATOM 642 O O . ASP A 1 88 ? 24.244 6.663 -17.298 1.00 92.00 88 ASP A O 1
ATOM 646 N N . LEU A 1 89 ? 24.075 4.747 -16.151 1.00 86.81 89 LEU A N 1
ATOM 647 C CA . LEU A 1 89 ? 23.106 5.271 -15.182 1.00 86.81 89 LEU A CA 1
ATOM 648 C C . LEU A 1 89 ? 23.680 6.398 -14.318 1.00 86.81 89 LEU A C 1
ATOM 650 O O . LEU A 1 89 ? 22.918 7.244 -13.859 1.00 86.81 89 LEU A O 1
ATOM 654 N N . SER A 1 90 ? 25.006 6.463 -14.161 1.00 90.06 90 SER A N 1
ATOM 655 C CA . SER A 1 90 ? 25.672 7.596 -13.505 1.00 90.06 90 SER A CA 1
ATOM 656 C C . SER A 1 90 ? 25.397 8.934 -14.204 1.00 90.06 90 SER A C 1
ATOM 658 O O . SER A 1 90 ? 25.368 9.974 -13.557 1.00 90.06 90 SER A O 1
ATOM 660 N N . SER A 1 91 ? 25.120 8.927 -15.514 1.00 91.38 91 SER A N 1
ATOM 661 C CA . SER A 1 91 ? 24.794 10.149 -16.264 1.00 91.38 91 SER A CA 1
ATOM 662 C C . SER A 1 91 ? 23.439 10.761 -15.893 1.00 91.38 91 SER A C 1
ATOM 664 O O . SER A 1 91 ? 23.202 11.929 -16.197 1.00 91.38 91 SER A O 1
ATOM 666 N N . ILE A 1 92 ? 22.567 9.987 -15.237 1.00 93.38 92 ILE A N 1
ATOM 667 C CA . ILE A 1 92 ? 21.220 10.394 -14.818 1.00 93.38 92 ILE A CA 1
ATOM 668 C C . ILE A 1 92 ? 21.019 10.301 -13.297 1.00 93.38 92 ILE A C 1
ATOM 670 O O . ILE A 1 92 ? 19.880 10.345 -12.836 1.00 93.38 92 ILE A O 1
ATOM 674 N N . GLU A 1 93 ? 22.093 10.150 -12.517 1.00 88.94 93 GLU A N 1
ATOM 675 C CA . GLU A 1 93 ? 22.044 9.926 -11.062 1.00 88.94 93 GLU A CA 1
ATOM 676 C C . GLU A 1 93 ? 21.236 11.016 -10.341 1.00 88.94 93 GLU A C 1
ATOM 678 O O . GLU A 1 93 ? 20.244 10.702 -9.686 1.00 88.94 93 GLU A O 1
ATOM 683 N N . ASP A 1 94 ? 21.527 12.294 -10.608 1.00 91.75 94 ASP A N 1
ATOM 684 C CA . ASP A 1 94 ? 20.784 13.435 -10.049 1.00 91.75 94 ASP A CA 1
ATOM 685 C C . ASP A 1 94 ? 19.269 13.358 -10.331 1.00 91.75 94 ASP A C 1
ATOM 687 O O . ASP A 1 94 ? 18.431 13.739 -9.511 1.00 91.75 94 ASP A O 1
ATOM 691 N N . GLN A 1 95 ? 18.883 12.862 -11.511 1.00 91.00 95 GLN A N 1
ATOM 692 C CA . GLN A 1 95 ? 17.474 12.729 -11.886 1.00 91.00 95 GLN A CA 1
ATOM 693 C C . GLN A 1 95 ? 16.815 11.567 -11.139 1.00 91.00 95 GLN A C 1
ATOM 695 O O . GLN A 1 95 ? 15.638 11.668 -10.784 1.00 91.00 95 GLN A O 1
ATOM 700 N N . LEU A 1 96 ? 17.549 10.478 -10.896 1.00 85.75 96 LEU A N 1
ATOM 701 C CA . LEU A 1 96 ? 17.074 9.342 -10.109 1.00 85.75 96 LEU A CA 1
ATOM 702 C C . LEU A 1 96 ? 16.881 9.730 -8.643 1.00 85.75 96 LEU A C 1
ATOM 704 O O . LEU A 1 96 ? 15.819 9.423 -8.097 1.00 85.75 96 LEU A O 1
ATOM 708 N N . ASP A 1 97 ? 17.822 10.474 -8.063 1.00 86.69 97 ASP A N 1
ATOM 709 C CA . ASP A 1 97 ? 17.727 10.997 -6.697 1.00 86.69 97 ASP A CA 1
ATOM 710 C C . ASP A 1 97 ? 16.504 11.907 -6.542 1.00 86.69 97 ASP A C 1
ATOM 712 O O . ASP A 1 97 ? 15.695 11.735 -5.630 1.00 86.69 97 ASP A O 1
ATOM 716 N N . MET A 1 98 ? 16.264 12.800 -7.508 1.00 91.88 98 MET A N 1
ATOM 717 C CA . MET A 1 98 ? 15.051 13.623 -7.525 1.00 91.88 98 MET A CA 1
ATOM 718 C C . MET A 1 98 ? 13.755 12.798 -7.561 1.00 91.88 98 MET A C 1
ATOM 720 O O . MET A 1 98 ? 12.745 13.207 -6.979 1.00 91.88 98 MET A O 1
ATOM 724 N N . TYR A 1 99 ? 13.727 11.670 -8.281 1.00 86.38 99 TYR A N 1
ATOM 725 C CA . TYR A 1 99 ? 12.568 10.773 -8.259 1.00 86.38 99 TYR A CA 1
ATOM 726 C C . TYR A 1 99 ? 12.415 10.095 -6.895 1.00 86.38 99 TYR A C 1
ATOM 728 O O . TYR A 1 99 ? 11.288 9.958 -6.422 1.00 86.38 99 TYR A O 1
ATOM 736 N N . GLU A 1 100 ? 13.514 9.697 -6.253 1.00 81.38 100 GLU A N 1
ATOM 737 C CA . GLU A 1 100 ? 13.502 9.077 -4.923 1.00 81.38 100 GLU A CA 1
ATOM 738 C C . GLU A 1 100 ? 13.006 10.034 -3.841 1.00 81.38 100 GLU A C 1
ATOM 740 O O . GLU A 1 100 ? 12.108 9.673 -3.079 1.00 81.38 100 GLU A O 1
ATOM 745 N N . GLU A 1 101 ? 13.485 11.277 -3.831 1.00 90.12 101 GLU A N 1
ATOM 746 C CA . GLU A 1 101 ? 13.001 12.305 -2.908 1.00 90.12 101 GLU A CA 1
ATOM 747 C C . GLU A 1 101 ? 11.497 12.553 -3.068 1.00 90.12 101 GLU A C 1
ATOM 749 O O . GLU A 1 101 ? 10.747 12.580 -2.091 1.00 90.12 101 GLU A O 1
ATOM 754 N N . LYS A 1 102 ? 11.017 12.688 -4.310 1.00 89.56 102 LYS A N 1
ATOM 755 C CA . LYS A 1 102 ? 9.586 12.888 -4.573 1.00 89.56 102 LYS A CA 1
ATOM 756 C C . LYS A 1 102 ? 8.747 11.684 -4.150 1.00 89.56 102 LYS A C 1
ATOM 758 O O . LYS A 1 102 ? 7.636 11.868 -3.654 1.00 89.56 102 LYS A O 1
ATOM 763 N N . LEU A 1 103 ? 9.257 10.467 -4.336 1.00 82.62 103 LEU A N 1
ATOM 764 C CA . LEU A 1 103 ? 8.589 9.249 -3.882 1.00 82.62 103 LEU A CA 1
ATOM 765 C C . LEU A 1 103 ? 8.475 9.216 -2.355 1.00 82.62 103 LEU A C 1
ATOM 767 O O . LEU A 1 103 ? 7.386 8.945 -1.851 1.00 82.62 103 LEU A O 1
ATOM 771 N N . LEU A 1 104 ? 9.546 9.562 -1.635 1.00 86.06 104 LEU A N 1
ATOM 772 C CA . LEU A 1 104 ? 9.534 9.659 -0.172 1.00 86.06 104 LEU A CA 1
ATOM 773 C C . LEU A 1 104 ? 8.524 10.699 0.325 1.00 86.06 104 LEU A C 1
ATOM 775 O O . LEU A 1 104 ? 7.726 10.402 1.212 1.00 86.06 104 LEU A O 1
ATOM 779 N N . LEU A 1 105 ? 8.492 11.884 -0.291 1.00 92.38 105 LEU A N 1
ATOM 780 C CA . LEU A 1 105 ? 7.532 12.936 0.059 1.00 92.38 105 LEU A CA 1
ATOM 781 C C . LEU A 1 105 ? 6.078 12.488 -0.139 1.00 92.38 105 LEU A C 1
ATOM 783 O O . LEU A 1 105 ? 5.218 12.774 0.694 1.00 92.38 105 LEU A O 1
ATOM 787 N N . ILE A 1 106 ? 5.783 11.776 -1.230 1.00 86.88 106 ILE A N 1
ATOM 788 C CA . ILE A 1 106 ? 4.434 11.247 -1.473 1.00 86.88 106 ILE A CA 1
ATOM 789 C C . ILE A 1 106 ? 4.080 10.170 -0.439 1.00 86.88 106 ILE A C 1
ATOM 791 O O . ILE A 1 106 ? 2.953 10.155 0.059 1.00 86.88 106 ILE A O 1
ATOM 795 N N . GLU A 1 107 ? 5.017 9.288 -0.078 1.00 80.56 107 GLU A N 1
ATOM 796 C CA . GLU A 1 107 ? 4.781 8.289 0.970 1.00 80.56 107 GLU A CA 1
ATOM 797 C C . GLU A 1 107 ? 4.489 8.928 2.331 1.00 80.56 107 GLU A C 1
ATOM 799 O O . GLU A 1 107 ? 3.543 8.516 3.008 1.00 80.56 107 GLU A O 1
ATOM 804 N N . GLU A 1 108 ? 5.231 9.971 2.703 1.00 90.25 108 GLU A N 1
ATOM 805 C CA . GLU A 1 108 ? 5.002 10.730 3.934 1.00 90.25 108 GLU A CA 1
ATOM 806 C C . GLU A 1 108 ? 3.617 11.398 3.942 1.00 90.25 108 GLU A C 1
ATOM 808 O O . GLU A 1 108 ? 2.886 11.327 4.936 1.00 90.25 108 GLU A O 1
ATOM 813 N N . GLN A 1 109 ? 3.198 11.983 2.817 1.00 89.19 109 GLN A N 1
ATOM 814 C CA . GLN A 1 109 ? 1.865 12.576 2.683 1.00 89.19 109 GLN A CA 1
ATOM 815 C C . GLN A 1 109 ? 0.753 11.529 2.800 1.00 89.19 109 GLN A C 1
ATOM 817 O O . GLN A 1 109 ? -0.262 11.782 3.454 1.00 89.19 109 GLN A O 1
ATOM 822 N N . ILE A 1 110 ? 0.937 10.342 2.212 1.00 83.88 110 ILE A N 1
ATOM 823 C CA . ILE A 1 110 ? -0.014 9.230 2.344 1.00 83.88 110 ILE A CA 1
ATOM 824 C C . ILE A 1 110 ? -0.111 8.787 3.807 1.00 83.88 110 ILE A C 1
ATOM 826 O O . ILE A 1 110 ? -1.220 8.609 4.315 1.00 83.88 110 ILE A O 1
ATOM 830 N N . ALA A 1 111 ? 1.024 8.618 4.491 1.00 81.56 111 ALA A N 1
ATOM 831 C CA . ALA A 1 111 ? 1.060 8.232 5.899 1.00 81.56 111 ALA A CA 1
ATOM 832 C C . ALA A 1 111 ? 0.345 9.265 6.783 1.00 81.56 111 ALA A C 1
ATOM 834 O O . ALA A 1 111 ? -0.542 8.902 7.556 1.00 81.56 111 ALA A O 1
ATOM 835 N N . THR A 1 112 ? 0.649 10.548 6.585 1.00 87.19 112 THR A N 1
ATOM 836 C CA . THR A 1 112 ? 0.019 11.662 7.306 1.00 87.19 112 THR A CA 1
ATOM 837 C C . THR A 1 112 ? -1.495 11.676 7.098 1.00 87.19 112 THR A C 1
ATOM 839 O O . THR A 1 112 ? -2.256 11.707 8.061 1.00 87.19 112 THR A O 1
ATOM 842 N N . LYS A 1 113 ? -1.969 11.559 5.849 1.00 85.69 113 LYS A N 1
ATOM 843 C CA . LYS A 1 113 ? -3.412 11.550 5.546 1.00 85.69 113 LYS A CA 1
ATOM 844 C C . LYS A 1 113 ? -4.135 10.339 6.131 1.00 85.69 113 LYS A C 1
ATOM 846 O O . LYS A 1 113 ? -5.288 10.454 6.543 1.00 85.69 113 LYS A O 1
ATOM 851 N N . ARG A 1 114 ? -3.472 9.181 6.190 1.00 81.00 114 ARG A N 1
ATOM 852 C CA . ARG A 1 114 ? -4.006 7.986 6.859 1.00 81.00 114 ARG A CA 1
ATOM 853 C C . ARG A 1 114 ? -4.104 8.179 8.371 1.00 81.00 114 ARG A C 1
ATOM 855 O O . ARG A 1 114 ? -5.096 7.750 8.956 1.00 81.00 114 ARG A O 1
ATOM 862 N N . GLN A 1 115 ? -3.118 8.829 8.986 1.00 80.19 115 GLN A N 1
ATOM 863 C CA . GLN A 1 115 ? -3.147 9.150 10.411 1.00 80.19 115 GLN A CA 1
ATOM 864 C C . GLN A 1 115 ? -4.268 10.145 10.740 1.00 80.19 115 GLN A C 1
ATOM 866 O O . GLN A 1 115 ? -5.081 9.863 11.616 1.00 80.19 115 GLN A O 1
ATOM 871 N N . GLU A 1 116 ? -4.389 11.241 9.983 1.00 82.88 116 GLU A N 1
ATOM 872 C CA . GLU A 1 116 ? -5.485 12.213 10.139 1.00 82.88 116 GLU A CA 1
ATOM 873 C C . GLU A 1 116 ? -6.863 11.527 10.055 1.00 82.88 116 GLU A C 1
ATOM 875 O O . GLU A 1 116 ? -7.741 11.769 10.881 1.00 82.88 116 GLU A O 1
ATOM 880 N N . GLN A 1 117 ? -7.045 10.606 9.098 1.00 80.25 117 GLN A N 1
ATOM 881 C CA . GLN A 1 117 ? -8.291 9.848 8.953 1.00 80.25 117 GLN A CA 1
ATOM 882 C C . GLN A 1 117 ? -8.577 8.941 10.164 1.00 80.25 117 GLN A C 1
ATOM 884 O O . GLN A 1 117 ? -9.741 8.704 10.496 1.00 80.25 117 GLN A O 1
ATOM 889 N N . GLN A 1 118 ? -7.543 8.391 10.806 1.00 74.38 118 GLN A N 1
ATOM 890 C CA . GLN A 1 118 ? -7.707 7.584 12.017 1.00 74.38 118 GLN A CA 1
ATOM 891 C C . GLN A 1 118 ? -8.108 8.448 13.211 1.00 74.38 118 GLN A C 1
ATOM 893 O O . GLN A 1 118 ? -9.043 8.087 13.924 1.00 74.38 118 GLN A O 1
ATOM 898 N N . GLU A 1 119 ? -7.456 9.593 13.399 1.00 77.12 119 GLU A N 1
ATOM 899 C CA . GLU A 1 119 ? -7.760 10.529 14.486 1.00 77.12 119 GLU A CA 1
ATOM 900 C C . GLU A 1 119 ? -9.193 11.077 14.376 1.00 77.12 119 GLU A C 1
ATOM 902 O O . GLU A 1 119 ? -9.926 11.091 15.365 1.00 77.12 119 GLU A O 1
ATOM 907 N N . GLU A 1 120 ? -9.644 11.431 13.169 1.00 76.81 120 GLU A N 1
ATOM 908 C CA . GLU A 1 120 ? -11.004 11.940 12.937 1.00 76.81 120 GLU A CA 1
ATOM 909 C C . GLU A 1 120 ? -12.078 10.877 13.239 1.00 76.81 120 GLU A C 1
ATOM 911 O O . GLU A 1 120 ? -13.075 11.159 13.907 1.00 76.81 120 GLU A O 1
ATOM 916 N N . LYS A 1 121 ? -11.845 9.617 12.839 1.00 72.62 121 LYS A N 1
ATOM 917 C CA . LYS A 1 121 ? -12.737 8.488 13.162 1.00 72.62 121 LYS A CA 1
ATOM 918 C C . LYS A 1 121 ? -12.794 8.190 14.663 1.00 72.62 121 LYS A C 1
ATOM 920 O O . LYS A 1 121 ? -13.849 7.801 15.166 1.00 72.62 121 LYS A O 1
ATOM 925 N N . MET A 1 122 ? -11.670 8.331 15.368 1.00 67.62 122 MET A N 1
ATOM 926 C CA . MET A 1 122 ? -11.592 8.141 16.820 1.00 67.62 122 MET A CA 1
ATOM 927 C C . MET A 1 122 ? -12.392 9.225 17.551 1.00 67.62 122 MET A C 1
ATOM 929 O O . MET A 1 122 ? -13.211 8.902 18.412 1.00 67.62 122 MET A O 1
ATOM 933 N N . ALA A 1 123 ? -12.231 10.489 17.149 1.00 71.44 123 ALA A N 1
ATOM 934 C CA . ALA A 1 123 ? -12.957 11.620 17.722 1.00 71.44 123 ALA A CA 1
ATOM 935 C C . ALA A 1 123 ? -14.480 11.506 17.513 1.00 71.44 123 ALA A C 1
ATOM 937 O O . ALA A 1 123 ? -15.249 11.661 18.463 1.00 71.44 123 ALA A O 1
ATOM 938 N N . GLU A 1 124 ? -14.927 11.146 16.302 1.00 69.88 124 GLU A N 1
ATOM 939 C CA . GLU A 1 124 ? -16.357 10.975 15.993 1.00 69.88 124 GLU A CA 1
ATOM 940 C C . GLU A 1 124 ? -16.990 9.815 16.791 1.00 69.88 124 GLU A C 1
ATOM 942 O O . GLU A 1 124 ? -18.180 9.826 17.124 1.00 69.88 124 GLU A O 1
ATOM 947 N N . ARG A 1 125 ? -16.195 8.790 17.124 1.00 62.62 125 ARG A N 1
ATOM 948 C CA . ARG A 1 125 ? -16.635 7.653 17.940 1.00 62.62 125 ARG A CA 1
ATOM 949 C C . ARG A 1 125 ? -16.693 8.003 19.426 1.00 62.62 125 ARG A C 1
ATOM 951 O O . ARG A 1 125 ? -17.661 7.621 20.084 1.00 62.62 125 ARG A O 1
ATOM 958 N N . GLU A 1 126 ? -15.709 8.736 19.947 1.00 62.41 126 GLU A N 1
ATOM 959 C CA . GLU A 1 126 ? -15.695 9.212 21.336 1.00 62.41 126 GLU A CA 1
ATOM 960 C C . GLU A 1 126 ? -16.888 10.142 21.622 1.00 62.41 126 GLU A C 1
ATOM 962 O O . GLU A 1 126 ? -17.538 10.028 22.664 1.00 62.41 126 GLU A O 1
ATOM 967 N N . GLU A 1 127 ? -17.244 11.004 20.666 1.00 63.38 127 GLU A N 1
ATOM 968 C CA . GLU A 1 127 ? -18.437 11.854 20.745 1.00 63.38 127 GLU A CA 1
ATOM 969 C C . GLU A 1 127 ? -19.731 11.022 20.819 1.00 63.38 127 GLU A C 1
ATOM 971 O O . GLU A 1 127 ? -20.583 11.257 21.682 1.00 63.38 127 GLU A O 1
ATOM 976 N N . LYS A 1 128 ? -19.854 9.979 19.984 1.00 65.12 128 LYS A N 1
ATOM 977 C CA . LYS A 1 128 ? -21.007 9.058 20.005 1.00 65.12 128 LYS A CA 1
ATOM 978 C C . LYS A 1 128 ? -21.101 8.240 21.299 1.00 65.12 128 LYS A C 1
ATOM 980 O O . LYS A 1 128 ? -22.209 7.941 21.739 1.00 65.12 128 LYS A O 1
ATOM 985 N N . LEU A 1 129 ? -19.971 7.905 21.924 1.00 57.38 129 LEU A N 1
ATOM 986 C CA . LEU A 1 129 ? -19.914 7.198 23.210 1.00 57.38 129 LEU A CA 1
ATOM 987 C C . LEU A 1 129 ? -20.349 8.087 24.386 1.00 57.38 129 LEU A C 1
ATOM 989 O O . LEU A 1 129 ? -21.119 7.636 25.233 1.00 57.38 129 LEU A O 1
ATOM 993 N N . LYS A 1 130 ? -19.941 9.365 24.414 1.00 58.94 130 LYS A N 1
ATOM 994 C CA . LYS A 1 130 ? -20.374 10.327 25.451 1.00 58.94 130 LYS A CA 1
ATOM 995 C C . LYS A 1 130 ? -21.885 10.575 25.431 1.00 58.94 130 LYS A C 1
ATOM 997 O O . LYS A 1 130 ? -22.478 10.805 26.482 1.00 58.94 130 LYS A O 1
ATOM 1002 N N . ALA A 1 131 ? -22.523 10.468 24.266 1.00 56.41 131 ALA A N 1
ATOM 1003 C CA . ALA A 1 131 ? -23.973 10.599 24.126 1.00 56.41 131 ALA A CA 1
ATOM 1004 C C . ALA A 1 131 ? -24.778 9.391 24.664 1.00 56.41 131 ALA A C 1
ATOM 1006 O O . ALA A 1 131 ? -25.991 9.509 24.837 1.00 56.41 131 ALA A O 1
ATOM 1007 N N . TYR A 1 132 ? -24.136 8.246 24.939 1.00 51.41 132 TYR A N 1
ATOM 1008 C CA . TYR A 1 132 ? -24.800 6.977 25.285 1.00 51.41 132 TYR A CA 1
ATOM 1009 C C . TYR A 1 132 ? -24.680 6.544 26.759 1.00 51.41 132 TYR A C 1
ATOM 1011 O O . TYR A 1 132 ? -25.134 5.455 27.112 1.00 51.41 132 TYR A O 1
ATOM 1019 N N . ALA A 1 133 ? -24.114 7.371 27.643 1.00 49.34 133 ALA A N 1
ATOM 1020 C CA . ALA A 1 133 ? -23.980 7.037 29.063 1.00 49.34 133 ALA A CA 1
ATOM 1021 C C . ALA A 1 133 ? -25.355 6.989 29.779 1.00 49.34 133 ALA A C 1
ATOM 1023 O O . ALA A 1 133 ? -25.896 8.014 30.195 1.00 49.34 133 ALA A O 1
ATOM 1024 N N . LYS A 1 134 ? -25.926 5.786 29.933 1.00 46.22 134 LYS A N 1
ATOM 1025 C CA . LYS A 1 134 ? -27.077 5.465 30.808 1.00 46.22 134 LYS A CA 1
ATOM 1026 C C . LYS A 1 134 ? -26.593 4.628 32.021 1.00 46.22 134 LYS A C 1
ATOM 1028 O O . LYS A 1 134 ? -25.542 4.004 31.910 1.00 46.22 134 LYS A O 1
ATOM 1033 N N . PRO A 1 135 ? -27.309 4.617 33.170 1.00 50.94 135 PRO A N 1
ATOM 1034 C CA . PRO A 1 135 ? -26.772 4.196 34.467 1.00 50.94 135 PRO A CA 1
ATOM 1035 C C . PRO A 1 135 ? -26.624 2.673 34.630 1.00 50.94 135 PRO A C 1
ATOM 1037 O O . PRO A 1 135 ? -27.247 1.898 33.906 1.00 50.94 135 PRO A O 1
ATOM 1040 N N . GLN A 1 136 ? -25.782 2.314 35.607 1.00 52.62 136 GLN A N 1
ATOM 1041 C CA . GLN A 1 136 ? -25.151 1.017 35.895 1.00 52.62 136 GLN A CA 1
ATOM 1042 C C . GLN A 1 136 ? -26.074 -0.215 35.804 1.00 52.62 136 GLN A C 1
ATOM 1044 O O . GLN A 1 136 ? -27.179 -0.226 36.348 1.00 52.62 136 GLN A O 1
ATOM 1049 N N . ALA A 1 137 ? -25.580 -1.249 35.113 1.00 51.66 137 ALA A N 1
ATOM 1050 C CA . ALA A 1 137 ? -26.253 -2.525 34.865 1.00 51.66 137 ALA A CA 1
ATOM 1051 C C . ALA A 1 137 ? -25.964 -3.559 35.971 1.00 51.66 137 ALA A C 1
ATOM 1053 O O . ALA A 1 137 ? -24.959 -3.466 36.671 1.00 51.66 137 ALA A O 1
ATOM 1054 N N . THR A 1 138 ? -26.852 -4.542 36.132 1.00 54.72 138 THR A N 1
ATOM 1055 C CA . THR A 1 138 ? -26.773 -5.564 37.190 1.00 54.72 138 THR A CA 1
ATOM 1056 C C . THR A 1 138 ? -25.796 -6.703 36.834 1.00 54.72 138 THR A C 1
ATOM 1058 O O . THR A 1 138 ? -25.438 -6.881 35.673 1.00 54.72 138 THR A O 1
ATOM 1061 N N . ASN A 1 139 ? -25.352 -7.506 37.813 1.00 57.47 139 ASN A N 1
ATOM 1062 C CA . ASN A 1 139 ? -24.304 -8.537 37.637 1.00 57.47 139 ASN A CA 1
ATOM 1063 C C . ASN A 1 139 ? -24.567 -9.572 36.516 1.00 57.47 139 ASN A C 1
ATOM 1065 O O . ASN A 1 139 ? -23.626 -10.094 35.919 1.00 57.47 139 ASN A O 1
ATOM 1069 N N . GLU A 1 140 ? -25.828 -9.880 36.207 1.00 57.31 140 GLU A N 1
ATOM 1070 C CA . GLU A 1 140 ? -26.191 -10.812 35.127 1.00 57.31 140 GLU A CA 1
ATOM 1071 C C . GLU A 1 140 ? -26.086 -10.152 33.737 1.00 57.31 140 GLU A C 1
ATOM 1073 O O . GLU A 1 140 ? -25.646 -10.783 32.770 1.00 57.31 140 GLU A O 1
ATOM 1078 N N . ASP A 1 141 ? -26.354 -8.843 33.666 1.00 59.34 141 ASP A N 1
ATOM 1079 C CA . ASP A 1 141 ? -26.103 -8.021 32.480 1.00 59.34 141 ASP A CA 1
ATOM 1080 C C . ASP A 1 141 ? -24.594 -7.924 32.196 1.00 59.34 141 ASP A C 1
ATOM 1082 O O . ASP A 1 141 ? -24.176 -7.986 31.042 1.00 59.34 141 ASP A O 1
ATOM 1086 N N . SER A 1 142 ? -23.758 -7.850 33.240 1.00 65.00 142 SER A N 1
ATOM 1087 C CA . SER A 1 142 ? -22.287 -7.816 33.139 1.00 65.00 142 SER A CA 1
ATOM 1088 C C . SER A 1 142 ? -21.711 -9.061 32.441 1.00 65.00 142 SER A C 1
ATOM 1090 O O . SER A 1 142 ? -20.949 -8.942 31.476 1.00 65.00 142 SER A O 1
ATOM 1092 N N . MET A 1 143 ? -22.130 -10.269 32.843 1.00 67.62 143 MET A N 1
ATOM 1093 C CA . MET A 1 143 ? -21.644 -11.517 32.235 1.00 67.62 143 MET A CA 1
ATOM 1094 C C . MET A 1 143 ? -22.120 -11.682 30.782 1.00 67.62 143 MET A C 1
ATOM 1096 O O . MET A 1 143 ? -21.341 -12.097 29.918 1.00 67.62 143 MET A O 1
ATOM 1100 N N . SER A 1 144 ? -23.382 -11.344 30.502 1.00 74.25 144 SER A N 1
ATOM 1101 C CA . SER A 1 144 ? -23.947 -11.396 29.148 1.00 74.25 144 SER A CA 1
ATOM 1102 C C . SER A 1 144 ? -23.244 -10.410 28.207 1.00 74.25 144 SER A C 1
ATOM 1104 O O . SER A 1 144 ? -22.822 -10.786 27.109 1.00 74.25 144 SER A O 1
ATOM 1106 N N . ASN A 1 145 ? -23.005 -9.180 28.676 1.00 73.62 145 ASN A N 1
ATOM 1107 C CA . ASN A 1 145 ? -22.256 -8.164 27.939 1.00 73.62 145 ASN A CA 1
ATOM 1108 C C . ASN A 1 145 ? -20.827 -8.629 27.642 1.00 73.62 145 ASN A C 1
ATOM 1110 O O . ASN A 1 145 ? -20.373 -8.514 26.507 1.00 73.62 145 ASN A O 1
ATOM 1114 N N . ARG A 1 146 ? -20.147 -9.251 28.612 1.00 76.75 146 ARG A N 1
ATOM 1115 C CA . ARG A 1 146 ? -18.790 -9.782 28.425 1.00 76.75 146 ARG A CA 1
ATOM 1116 C C . ARG A 1 146 ? -18.729 -10.920 27.404 1.00 76.75 146 ARG A C 1
ATOM 1118 O O . ARG A 1 146 ? -17.825 -10.960 26.571 1.00 76.75 146 ARG A O 1
ATOM 1125 N N . LEU A 1 147 ? -19.693 -11.842 27.432 1.00 80.19 147 LEU A N 1
ATOM 1126 C CA . LEU A 1 147 ? -19.810 -12.903 26.424 1.00 80.19 147 LEU A CA 1
ATOM 1127 C C . LEU A 1 147 ? -20.040 -12.324 25.023 1.00 80.19 147 LEU A C 1
ATOM 1129 O O . LEU A 1 147 ? -19.439 -12.795 24.054 1.00 80.19 147 LEU A O 1
ATOM 1133 N N . MET A 1 148 ? -20.857 -11.275 24.917 1.00 80.19 148 MET A N 1
ATOM 1134 C CA . MET A 1 148 ? -21.118 -10.587 23.656 1.00 80.19 148 MET A CA 1
ATOM 1135 C C . MET A 1 148 ? -19.881 -9.827 23.150 1.00 80.19 148 MET A C 1
ATOM 1137 O O . MET A 1 148 ? -19.553 -9.943 21.966 1.00 80.19 148 MET A O 1
ATOM 1141 N N . SER A 1 149 ? -19.133 -9.155 24.035 1.00 80.56 149 SER A N 1
ATOM 1142 C CA . SER A 1 149 ? -17.830 -8.542 23.734 1.00 80.56 149 SER A CA 1
ATOM 1143 C C . SER A 1 149 ? -16.844 -9.576 23.192 1.00 80.56 149 SER A C 1
ATOM 1145 O O . SER A 1 149 ? -16.313 -9.393 22.096 1.00 80.56 149 SER A O 1
ATOM 1147 N N . ILE A 1 150 ? -16.657 -10.708 23.882 1.00 82.69 150 ILE A N 1
ATOM 1148 C CA . ILE A 1 150 ? -15.750 -11.787 23.450 1.00 82.69 150 ILE A CA 1
ATOM 1149 C C . ILE A 1 150 ? -16.168 -12.362 22.093 1.00 82.69 150 ILE A C 1
ATOM 1151 O O . ILE A 1 150 ? -15.324 -12.543 21.214 1.00 82.69 150 ILE A O 1
ATOM 1155 N N . SER A 1 151 ? -17.464 -12.615 21.892 1.00 84.44 151 SER A N 1
ATOM 1156 C CA . SER A 1 151 ? -17.984 -13.105 20.612 1.00 84.44 151 SER A CA 1
ATOM 1157 C C . SER A 1 151 ? -17.746 -12.106 19.479 1.00 84.44 151 SER A C 1
ATOM 1159 O O . SER A 1 151 ? -17.405 -12.505 18.360 1.00 84.44 151 SER A O 1
ATOM 1161 N N . SER A 1 152 ? -17.912 -10.809 19.756 1.00 82.31 152 SER A N 1
ATOM 1162 C CA . SER A 1 152 ? -17.631 -9.759 18.780 1.00 82.31 152 SER A CA 1
ATOM 1163 C C . SER A 1 152 ? -16.145 -9.748 18.419 1.00 82.31 152 SER A C 1
ATOM 1165 O O . SER A 1 152 ? -15.824 -9.863 17.242 1.00 82.31 152 SER A O 1
ATOM 1167 N N . MET A 1 153 ? -15.245 -9.770 19.413 1.00 85.69 153 MET A N 1
ATOM 1168 C CA . MET A 1 153 ? -13.793 -9.786 19.214 1.00 85.69 153 MET A CA 1
ATOM 1169 C C . MET A 1 153 ? -13.323 -11.006 18.422 1.00 85.69 153 MET A C 1
ATOM 1171 O O . MET A 1 153 ? -12.482 -10.871 17.537 1.00 85.69 153 MET A O 1
ATOM 1175 N N . ALA A 1 154 ? -13.873 -12.191 18.701 1.00 84.38 154 ALA A N 1
ATOM 1176 C CA . ALA A 1 154 ? -13.566 -13.401 17.941 1.00 84.38 154 ALA A CA 1
ATOM 1177 C C . ALA A 1 154 ? -13.930 -13.236 16.457 1.00 84.38 154 ALA A C 1
ATOM 1179 O O . ALA A 1 154 ? -13.127 -13.557 15.581 1.00 84.38 154 ALA A O 1
ATOM 1180 N N . THR A 1 155 ? -15.096 -12.647 16.179 1.00 88.38 155 THR A N 1
ATOM 1181 C CA . THR A 1 155 ? -15.549 -12.366 14.811 1.00 88.38 155 THR A CA 1
ATOM 1182 C C . THR A 1 155 ? -14.629 -11.363 14.113 1.00 88.38 155 THR A C 1
ATOM 1184 O O . THR A 1 155 ? -14.209 -11.601 12.980 1.00 88.38 155 THR A O 1
ATOM 1187 N N . THR A 1 156 ? -14.266 -10.260 14.776 1.00 85.56 156 THR A N 1
ATOM 1188 C CA . THR A 1 156 ? -13.362 -9.253 14.196 1.00 85.56 156 THR A CA 1
ATOM 1189 C C . THR A 1 156 ? -11.955 -9.814 13.979 1.00 85.56 156 THR A C 1
ATOM 1191 O O . THR A 1 156 ? -11.321 -9.537 12.963 1.00 85.56 156 THR A O 1
ATOM 1194 N N . LEU A 1 157 ? -11.462 -10.659 14.888 1.00 88.06 157 LEU A N 1
ATOM 1195 C CA . LEU A 1 157 ? -10.169 -11.323 14.737 1.00 88.06 157 LEU A CA 1
ATOM 1196 C C . LEU A 1 157 ? -10.161 -12.286 13.543 1.00 88.06 157 LEU A C 1
ATOM 1198 O O . LEU A 1 157 ? -9.177 -12.344 12.805 1.00 88.06 157 LEU A O 1
ATOM 1202 N N . ASP A 1 158 ? -11.245 -13.026 13.322 1.00 88.94 158 ASP A N 1
ATOM 1203 C CA . ASP A 1 158 ? -11.362 -13.906 12.159 1.00 88.94 158 ASP A CA 1
ATOM 1204 C C . ASP A 1 158 ? -11.443 -13.115 10.846 1.00 88.94 158 ASP A C 1
ATOM 1206 O O . ASP A 1 158 ? -10.809 -13.505 9.861 1.00 88.94 158 ASP A O 1
ATOM 1210 N N . GLN A 1 159 ? -12.103 -11.953 10.845 1.00 88.88 159 GLN A N 1
ATOM 1211 C CA . GLN A 1 159 ? -12.055 -11.017 9.716 1.00 88.88 159 GLN A CA 1
ATOM 1212 C C . GLN A 1 159 ? -10.625 -10.521 9.450 1.00 88.88 159 GLN A C 1
ATOM 1214 O O . GLN A 1 159 ? -10.174 -10.537 8.305 1.00 88.88 159 GLN A O 1
ATOM 1219 N N . ALA A 1 160 ? -9.868 -10.156 10.491 1.00 89.50 160 ALA A N 1
ATOM 1220 C CA . ALA A 1 160 ? -8.472 -9.741 10.344 1.00 89.50 160 ALA A CA 1
ATOM 1221 C C . ALA A 1 160 ? -7.584 -10.861 9.774 1.00 89.50 160 ALA A C 1
ATOM 1223 O O . ALA A 1 160 ? -6.748 -10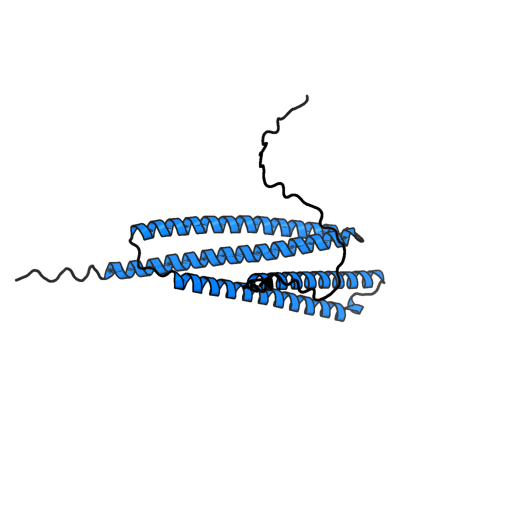.602 8.908 1.00 89.50 160 ALA A O 1
ATOM 1224 N N . LYS A 1 161 ? -7.784 -12.114 10.205 1.00 89.25 161 LYS A N 1
ATOM 1225 C CA . LYS A 1 161 ? -7.075 -13.277 9.641 1.00 89.25 161 LYS A CA 1
ATOM 1226 C C . LYS A 1 161 ? -7.411 -13.490 8.166 1.00 89.25 161 LYS A C 1
ATOM 1228 O O . LYS A 1 161 ? -6.502 -13.733 7.373 1.00 89.25 161 LYS A O 1
ATOM 1233 N N . ALA A 1 162 ? -8.688 -13.397 7.795 1.00 91.12 162 ALA A N 1
ATOM 1234 C CA . ALA A 1 162 ? -9.117 -13.522 6.404 1.00 91.12 162 ALA A CA 1
ATOM 1235 C C . ALA A 1 162 ? -8.487 -12.422 5.534 1.00 91.12 162 ALA A C 1
ATOM 1237 O O . ALA A 1 162 ? -7.901 -12.711 4.492 1.00 91.12 162 ALA A O 1
ATOM 1238 N N . ASN A 1 163 ? -8.503 -11.178 6.015 1.00 90.56 163 ASN A N 1
ATOM 1239 C CA . ASN A 1 163 ? -7.852 -10.048 5.358 1.00 90.56 163 ASN A CA 1
ATOM 1240 C C . ASN A 1 163 ? -6.339 -10.252 5.222 1.00 90.56 163 ASN A C 1
ATOM 1242 O O . ASN A 1 163 ? -5.774 -9.967 4.169 1.00 90.56 163 ASN A O 1
ATOM 1246 N N . PHE A 1 164 ? -5.673 -10.800 6.241 1.00 90.94 164 PHE A N 1
ATOM 1247 C CA . PHE A 1 164 ? -4.244 -11.105 6.171 1.00 90.94 164 PHE A CA 1
ATOM 1248 C C . PHE A 1 164 ? -3.925 -12.148 5.092 1.00 90.94 164 PHE A C 1
ATOM 1250 O O . PHE A 1 164 ? -2.946 -12.001 4.359 1.00 90.94 164 PHE A O 1
ATOM 1257 N N . ALA A 1 165 ? -4.762 -13.181 4.959 1.00 93.25 165 ALA A N 1
ATOM 1258 C CA . ALA A 1 165 ? -4.620 -14.168 3.893 1.00 93.25 165 ALA A CA 1
ATOM 1259 C C . ALA A 1 165 ? -4.781 -13.525 2.505 1.00 93.25 165 ALA A C 1
ATOM 1261 O O . ALA A 1 165 ? -3.931 -13.737 1.641 1.00 93.25 165 ALA A O 1
ATOM 1262 N N . THR A 1 166 ? -5.802 -12.683 2.316 1.00 94.12 166 THR A N 1
ATOM 1263 C CA . THR A 1 166 ? -6.029 -11.938 1.065 1.00 94.12 166 THR A CA 1
ATOM 1264 C C . THR A 1 166 ? -4.869 -10.999 0.737 1.00 94.12 166 THR A C 1
ATOM 1266 O O . THR A 1 166 ? -4.385 -10.995 -0.391 1.00 94.12 166 THR A O 1
ATOM 1269 N N . LYS A 1 167 ? -4.366 -10.247 1.726 1.00 95.19 167 LYS A N 1
ATOM 1270 C CA . LYS A 1 167 ? -3.178 -9.392 1.584 1.00 95.19 167 LYS A CA 1
ATOM 1271 C C . LYS A 1 167 ? -1.989 -10.199 1.067 1.00 95.19 167 LYS A C 1
ATOM 1273 O O . LYS A 1 167 ? -1.361 -9.807 0.090 1.00 95.19 167 LYS A O 1
ATOM 1278 N N . LYS A 1 168 ? -1.694 -11.330 1.715 1.00 94.06 168 LYS A N 1
ATOM 1279 C CA . LYS A 1 168 ? -0.570 -12.192 1.337 1.00 94.06 168 LYS A CA 1
ATOM 1280 C C . LYS A 1 168 ? -0.723 -12.726 -0.087 1.00 94.06 168 LYS A C 1
ATOM 1282 O O . LYS A 1 168 ? 0.263 -12.813 -0.811 1.00 94.06 168 LYS A O 1
ATOM 1287 N N . ASP A 1 169 ? -1.938 -13.088 -0.487 1.00 94.75 169 ASP A N 1
ATOM 1288 C CA . ASP A 1 169 ? -2.208 -13.547 -1.848 1.00 94.75 169 ASP A CA 1
ATOM 1289 C C . ASP A 1 169 ? -1.971 -12.437 -2.884 1.00 94.75 169 ASP A C 1
ATOM 1291 O O . ASP A 1 169 ? -1.254 -12.656 -3.858 1.00 94.75 169 ASP A O 1
ATOM 1295 N N . MET A 1 170 ? -2.462 -11.220 -2.628 1.00 95.44 170 MET A N 1
ATOM 1296 C CA . MET A 1 170 ? -2.212 -10.052 -3.485 1.00 95.44 170 MET A CA 1
ATOM 1297 C C . MET A 1 170 ? -0.718 -9.726 -3.610 1.00 95.44 170 MET A C 1
ATOM 1299 O O . MET A 1 170 ? -0.240 -9.490 -4.716 1.00 95.44 170 MET A O 1
ATOM 1303 N N . GLU A 1 171 ? 0.035 -9.756 -2.505 1.00 92.12 171 GLU A N 1
ATOM 1304 C CA . GLU A 1 171 ? 1.489 -9.528 -2.508 1.00 92.12 171 GLU A CA 1
ATOM 1305 C C . GLU A 1 171 ? 2.231 -10.590 -3.330 1.00 92.12 171 GLU A C 1
ATOM 1307 O O . GLU A 1 171 ? 3.128 -10.266 -4.112 1.00 92.12 171 GLU A O 1
ATOM 1312 N N . ASN A 1 172 ? 1.828 -11.860 -3.214 1.00 95.94 172 ASN A N 1
ATOM 1313 C CA . ASN A 1 172 ? 2.394 -12.933 -4.028 1.00 95.94 172 ASN A CA 1
ATOM 1314 C C . ASN A 1 172 ? 2.093 -12.722 -5.517 1.00 95.94 172 ASN A C 1
ATOM 1316 O O . ASN A 1 172 ? 2.989 -12.859 -6.349 1.00 95.94 172 ASN A O 1
ATOM 1320 N N . GLN A 1 173 ? 0.848 -12.381 -5.861 1.00 95.38 173 GLN A N 1
ATOM 1321 C CA . GLN A 1 173 ? 0.452 -12.114 -7.243 1.00 95.38 173 GLN A CA 1
ATOM 1322 C C . GLN A 1 173 ? 1.216 -10.919 -7.829 1.00 95.38 173 GLN A C 1
ATOM 1324 O O . GLN A 1 173 ? 1.733 -11.023 -8.943 1.00 95.38 173 GLN A O 1
ATOM 1329 N N . ALA A 1 174 ? 1.366 -9.828 -7.070 1.00 90.44 174 ALA A N 1
ATOM 1330 C CA . ALA A 1 174 ? 2.148 -8.667 -7.487 1.00 90.44 174 ALA A CA 1
ATOM 1331 C C . ALA A 1 174 ? 3.613 -9.052 -7.748 1.00 90.44 174 ALA A C 1
ATOM 1333 O O . ALA A 1 174 ? 4.150 -8.761 -8.815 1.00 90.44 174 ALA A O 1
ATOM 1334 N N . SER A 1 175 ? 4.231 -9.812 -6.838 1.00 92.06 175 SER A N 1
ATOM 1335 C CA . SER A 1 175 ? 5.611 -10.292 -6.991 1.00 92.06 175 SER A CA 1
ATOM 1336 C C . SER A 1 175 ? 5.800 -11.202 -8.216 1.00 92.06 175 SER A C 1
ATOM 1338 O O . SER A 1 175 ? 6.800 -11.106 -8.942 1.00 92.06 175 SER A O 1
ATOM 1340 N N . ILE A 1 176 ? 4.822 -12.070 -8.501 1.00 96.50 176 ILE A N 1
ATOM 1341 C CA . ILE A 1 176 ? 4.816 -12.903 -9.709 1.00 96.50 176 ILE A CA 1
ATOM 1342 C C . ILE A 1 176 ? 4.726 -12.020 -10.958 1.00 96.50 176 ILE A C 1
ATOM 1344 O O . ILE A 1 176 ? 5.495 -12.227 -11.900 1.00 96.50 176 ILE A O 1
ATOM 1348 N N . LEU A 1 177 ? 3.826 -11.035 -10.977 1.00 93.38 177 LEU A N 1
ATOM 1349 C CA . LEU A 1 177 ? 3.658 -10.111 -12.100 1.00 93.38 177 LEU A CA 1
ATOM 1350 C C . LEU A 1 177 ? 4.915 -9.273 -12.348 1.00 93.38 177 LEU A C 1
ATOM 1352 O O . LEU A 1 177 ? 5.348 -9.178 -13.494 1.00 93.38 177 LEU A O 1
ATOM 1356 N N . GLU A 1 178 ? 5.561 -8.761 -11.301 1.00 87.19 178 GLU A N 1
ATOM 1357 C CA . GLU A 1 178 ? 6.851 -8.066 -11.394 1.00 87.19 178 GLU A CA 1
ATOM 1358 C C . GLU A 1 178 ? 7.936 -8.969 -11.991 1.00 87.19 178 GLU A C 1
ATOM 1360 O O . GLU A 1 178 ? 8.687 -8.566 -12.884 1.00 87.19 178 GLU A O 1
ATOM 1365 N N . THR A 1 179 ? 8.003 -10.225 -11.548 1.00 92.88 179 THR A N 1
ATOM 1366 C CA . THR A 1 179 ? 8.962 -11.205 -12.077 1.00 92.88 179 THR A CA 1
ATOM 1367 C C . THR A 1 179 ? 8.690 -11.526 -13.548 1.00 92.88 179 THR A C 1
ATOM 1369 O O . THR A 1 179 ? 9.617 -11.644 -14.350 1.00 92.88 179 THR A O 1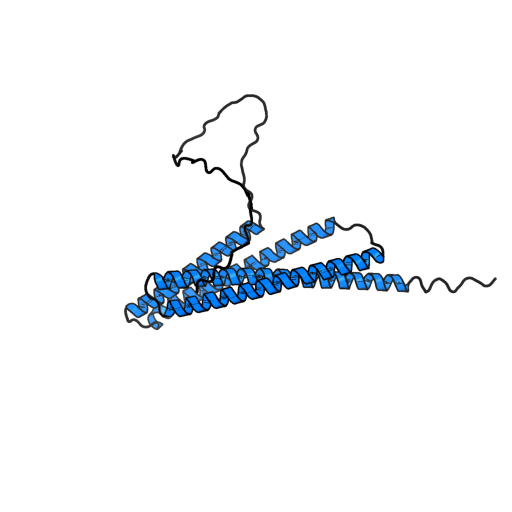
ATOM 1372 N N . GLN A 1 180 ? 7.421 -11.631 -13.941 1.00 88.00 180 GLN A N 1
ATOM 1373 C CA . GLN A 1 180 ? 7.039 -11.819 -15.339 1.00 88.00 180 GLN A CA 1
ATOM 1374 C C . GLN A 1 180 ? 7.323 -10.572 -16.184 1.00 88.00 180 GLN A C 1
ATOM 1376 O O . GLN A 1 180 ? 7.752 -10.702 -17.331 1.00 88.00 180 GLN A O 1
ATOM 1381 N N . ALA A 1 181 ? 7.127 -9.374 -15.631 1.00 86.00 181 ALA A N 1
ATOM 1382 C CA . ALA A 1 181 ? 7.410 -8.110 -16.299 1.00 86.00 181 ALA A CA 1
ATOM 1383 C C . ALA A 1 181 ? 8.902 -7.959 -16.628 1.00 86.00 181 ALA A C 1
ATOM 1385 O O . ALA A 1 181 ? 9.234 -7.472 -17.706 1.00 86.00 181 ALA A O 1
ATOM 1386 N N . LYS A 1 182 ? 9.806 -8.454 -15.767 1.00 88.31 182 LYS A N 1
ATOM 1387 C CA . LYS A 1 182 ? 11.259 -8.499 -16.044 1.00 88.31 182 LYS A CA 1
ATOM 1388 C C . LYS A 1 182 ? 11.610 -9.287 -17.311 1.00 88.31 182 LYS A C 1
ATOM 1390 O O . LYS A 1 182 ? 12.575 -8.947 -17.983 1.00 88.31 182 LYS A O 1
ATOM 1395 N N . ASN A 1 183 ? 10.816 -10.305 -17.643 1.00 87.00 183 ASN A N 1
ATOM 1396 C CA . ASN A 1 183 ? 11.000 -11.150 -18.828 1.00 87.00 183 ASN A CA 1
ATOM 1397 C C . ASN A 1 183 ? 10.088 -10.754 -20.006 1.00 87.00 183 ASN A C 1
ATOM 1399 O O . ASN A 1 183 ? 10.086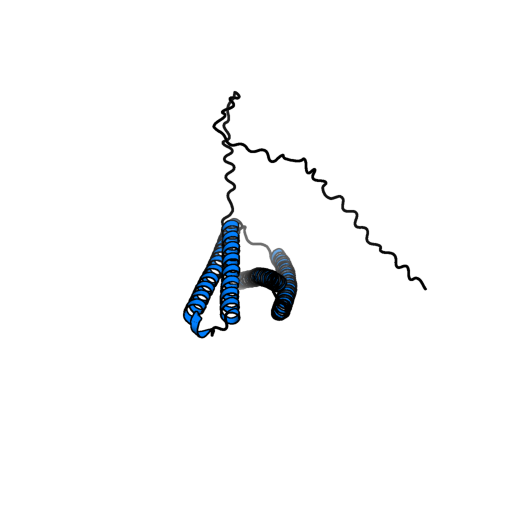 -11.426 -21.035 1.00 87.00 183 ASN A O 1
ATOM 1403 N N . SER A 1 184 ? 9.290 -9.694 -19.854 1.00 83.06 184 SER A N 1
ATOM 1404 C CA . SER A 1 184 ? 8.370 -9.184 -20.875 1.00 83.06 184 SER A CA 1
ATOM 1405 C C . SER A 1 184 ? 8.914 -7.886 -21.481 1.00 83.06 184 SER A C 1
ATOM 1407 O O . SER A 1 184 ? 9.718 -7.189 -20.865 1.00 83.06 184 SER A O 1
ATOM 1409 N N . SER A 1 185 ? 8.455 -7.519 -22.677 1.00 84.44 185 SER A N 1
ATOM 1410 C CA . SER A 1 185 ? 8.846 -6.274 -23.351 1.00 84.44 185 SER A CA 1
ATOM 1411 C C . SER A 1 185 ? 7.632 -5.506 -23.880 1.00 84.44 185 SER A C 1
ATOM 1413 O O . SER A 1 185 ? 6.544 -6.062 -24.050 1.00 84.44 185 SER A O 1
ATOM 1415 N N . GLY A 1 186 ? 7.813 -4.201 -24.104 1.00 86.31 186 GLY A N 1
ATOM 1416 C CA . GLY A 1 186 ? 6.774 -3.317 -24.636 1.00 86.31 186 GLY A CA 1
ATOM 1417 C C . GLY A 1 186 ? 5.530 -3.225 -23.745 1.00 86.31 186 GLY A C 1
ATOM 1418 O O . GLY A 1 186 ? 5.620 -3.272 -22.519 1.00 86.31 186 GLY A O 1
ATOM 1419 N N . SER A 1 187 ? 4.355 -3.128 -24.370 1.00 82.44 187 SER A N 1
ATOM 1420 C CA . SER A 1 187 ? 3.068 -2.936 -23.685 1.00 82.44 187 SER A CA 1
ATOM 1421 C C . SER A 1 187 ? 2.718 -4.045 -22.689 1.00 82.44 187 SER A C 1
ATOM 1423 O O . SER A 1 187 ? 2.100 -3.771 -21.663 1.00 82.44 187 SER A O 1
ATOM 1425 N N . ALA A 1 188 ? 3.153 -5.283 -22.939 1.00 83.12 188 ALA A N 1
ATOM 1426 C CA . ALA A 1 188 ? 2.932 -6.404 -22.027 1.00 83.12 188 ALA A CA 1
ATOM 14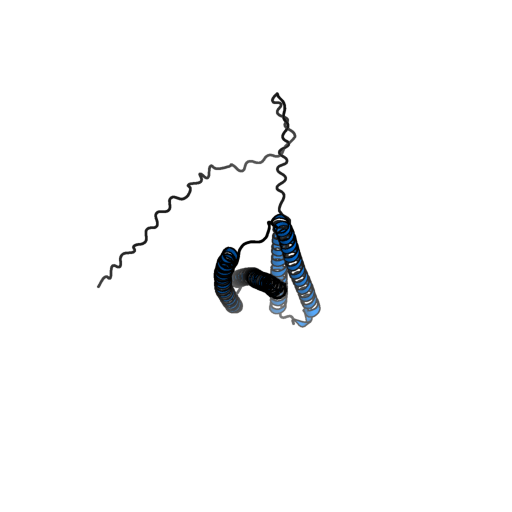27 C C . ALA A 1 188 ? 3.704 -6.246 -20.706 1.00 83.12 188 ALA A C 1
ATOM 1429 O O . ALA A 1 188 ? 3.228 -6.685 -19.660 1.00 83.12 188 ALA A O 1
ATOM 1430 N N . LYS A 1 189 ? 4.883 -5.607 -20.734 1.00 87.56 189 LYS A N 1
ATOM 1431 C CA . LYS A 1 189 ? 5.637 -5.265 -19.520 1.00 87.56 189 LYS A CA 1
ATOM 1432 C C . LYS A 1 189 ? 4.902 -4.190 -18.723 1.00 87.56 189 LYS A C 1
ATOM 1434 O O . LYS A 1 189 ? 4.703 -4.374 -17.527 1.00 87.56 189 LYS A O 1
ATOM 1439 N N . THR A 1 190 ? 4.463 -3.122 -19.388 1.00 84.50 190 THR A N 1
ATOM 1440 C CA . THR A 1 190 ? 3.747 -2.005 -18.751 1.00 84.50 190 THR A CA 1
ATOM 1441 C C . THR A 1 190 ? 2.461 -2.472 -18.074 1.00 84.50 190 THR A C 1
ATOM 1443 O O . THR A 1 190 ? 2.271 -2.203 -16.896 1.00 84.50 190 THR A O 1
ATOM 1446 N N . GLN A 1 191 ? 1.633 -3.266 -18.763 1.00 85.81 191 GLN A N 1
ATOM 1447 C CA . GLN A 1 191 ? 0.383 -3.790 -18.195 1.00 85.81 191 GLN A CA 1
ATOM 1448 C C . GLN A 1 191 ? 0.615 -4.649 -16.945 1.00 85.81 191 GLN A C 1
ATOM 1450 O O . GLN A 1 191 ? -0.113 -4.526 -15.965 1.00 85.81 191 GLN A O 1
ATOM 1455 N N . LYS A 1 192 ? 1.650 -5.500 -16.951 1.00 86.69 192 LYS A N 1
ATOM 1456 C CA . LYS A 1 192 ? 1.996 -6.336 -15.790 1.00 86.69 192 LYS A CA 1
ATOM 1457 C C . LYS A 1 192 ? 2.489 -5.510 -14.602 1.00 86.69 192 LYS A C 1
ATOM 1459 O O . LYS A 1 192 ? 2.172 -5.852 -13.467 1.00 86.69 192 LYS A O 1
ATOM 1464 N N . LEU A 1 193 ? 3.262 -4.451 -14.851 1.00 85.00 193 LEU A N 1
ATOM 1465 C CA . LEU A 1 193 ? 3.725 -3.540 -13.799 1.00 85.00 193 LEU A CA 1
ATOM 1466 C C . LEU A 1 193 ? 2.569 -2.720 -13.217 1.00 85.00 193 LEU A C 1
ATOM 1468 O O . LEU A 1 193 ? 2.477 -2.585 -12.001 1.00 85.00 193 LEU A O 1
ATOM 1472 N N . GLU A 1 194 ? 1.653 -2.247 -14.062 1.00 86.88 194 GLU A N 1
ATOM 1473 C CA . GLU A 1 194 ? 0.452 -1.531 -13.627 1.00 86.88 194 GLU A CA 1
ATOM 1474 C C . GLU A 1 194 ? -0.446 -2.426 -12.757 1.00 86.88 194 GLU A C 1
ATOM 1476 O O . GLU A 1 194 ? -0.889 -2.025 -11.678 1.00 86.88 194 GLU A O 1
ATOM 1481 N N . GLU A 1 195 ? -0.666 -3.675 -13.174 1.00 90.00 195 GLU A N 1
ATOM 1482 C CA . GLU A 1 195 ? -1.450 -4.644 -12.406 1.00 90.00 195 GLU A CA 1
ATOM 1483 C C . GLU A 1 195 ? -0.771 -5.013 -11.074 1.00 90.00 195 GLU A C 1
ATOM 1485 O O . GLU A 1 195 ? -1.440 -5.063 -10.039 1.00 90.00 195 GLU A O 1
ATOM 1490 N N . ALA A 1 196 ? 0.558 -5.177 -11.062 1.00 87.44 196 ALA A N 1
ATOM 1491 C CA . ALA A 1 196 ? 1.322 -5.385 -9.831 1.00 87.44 196 ALA A CA 1
ATOM 1492 C C . ALA A 1 196 ? 1.212 -4.186 -8.873 1.00 87.44 196 ALA A C 1
ATOM 1494 O O . ALA A 1 196 ? 0.939 -4.368 -7.687 1.00 87.44 196 ALA A O 1
ATOM 1495 N N . SER A 1 197 ? 1.348 -2.960 -9.387 1.00 84.38 197 SER A N 1
ATOM 1496 C CA . SER A 1 197 ? 1.195 -1.719 -8.613 1.00 84.38 197 SER A CA 1
ATOM 1497 C C . SER A 1 197 ? -0.198 -1.624 -7.982 1.00 84.38 197 SER A C 1
ATOM 1499 O O . SER A 1 197 ? -0.341 -1.353 -6.784 1.00 84.38 197 SER A O 1
ATOM 1501 N N . LYS A 1 198 ? -1.243 -1.955 -8.751 1.00 90.62 198 LYS A N 1
ATOM 1502 C CA . LYS A 1 198 ? -2.627 -1.983 -8.267 1.00 90.62 198 LYS A CA 1
ATOM 1503 C C . LYS A 1 198 ? -2.833 -3.003 -7.145 1.00 90.62 198 LYS A C 1
ATOM 1505 O O . LYS A 1 198 ? -3.451 -2.662 -6.135 1.00 90.62 198 LYS A O 1
ATOM 1510 N N . LEU A 1 199 ? -2.316 -4.224 -7.292 1.00 90.19 199 LEU A N 1
ATOM 1511 C CA . LEU A 1 199 ? -2.409 -5.262 -6.257 1.00 90.19 199 LEU A CA 1
ATOM 1512 C C . LEU A 1 199 ? -1.663 -4.859 -4.980 1.00 90.19 199 LEU A C 1
ATOM 1514 O O . LEU A 1 199 ? -2.199 -5.012 -3.884 1.00 90.19 199 LEU A O 1
ATOM 1518 N N . THR A 1 200 ? -0.477 -4.265 -5.109 1.00 83.38 200 THR A N 1
ATOM 1519 C CA . THR A 1 200 ? 0.294 -3.745 -3.971 1.00 83.38 200 THR A CA 1
ATOM 1520 C C . THR A 1 200 ? -0.445 -2.609 -3.255 1.00 83.38 200 THR A C 1
ATOM 1522 O O . THR A 1 200 ? -0.496 -2.574 -2.023 1.00 83.38 200 THR A O 1
ATOM 1525 N N . SER A 1 201 ? -1.090 -1.706 -4.001 1.00 85.38 201 SER A N 1
ATOM 1526 C CA . SER A 1 201 ? -1.928 -0.646 -3.426 1.00 85.38 201 SER A CA 1
ATOM 1527 C C . SER A 1 201 ? -3.130 -1.220 -2.660 1.00 85.38 201 SER A C 1
ATOM 1529 O O . SER A 1 201 ? -3.382 -0.837 -1.515 1.00 85.38 201 SER A O 1
ATOM 1531 N N . GLN A 1 202 ? -3.820 -2.211 -3.234 1.00 90.00 202 GLN A N 1
ATOM 1532 C CA . GLN A 1 202 ? -4.920 -2.912 -2.565 1.00 90.00 202 GLN A CA 1
ATOM 1533 C C . GLN A 1 202 ? -4.455 -3.634 -1.290 1.00 90.00 202 GLN A C 1
ATOM 1535 O O . GLN A 1 202 ? -5.095 -3.498 -0.246 1.00 90.00 202 GLN A O 1
ATOM 1540 N N . ALA A 1 203 ? -3.310 -4.320 -1.329 1.00 89.12 203 ALA A N 1
ATOM 1541 C CA . ALA A 1 203 ? -2.712 -4.966 -0.161 1.00 89.12 203 ALA A CA 1
ATOM 1542 C C . ALA A 1 203 ? -2.349 -3.957 0.949 1.00 89.12 203 ALA A C 1
ATOM 1544 O O . ALA A 1 203 ? -2.535 -4.235 2.140 1.00 89.12 203 ALA A O 1
ATOM 1545 N N . SER A 1 204 ? -1.887 -2.757 0.579 1.00 82.31 204 SER A N 1
ATOM 1546 C CA . SER A 1 204 ? -1.633 -1.660 1.524 1.00 82.31 204 SER A CA 1
ATOM 1547 C C . SER A 1 204 ? -2.919 -1.185 2.207 1.00 82.31 204 SER A C 1
ATOM 1549 O O . SER A 1 204 ? -2.930 -0.981 3.422 1.00 82.31 204 SER A O 1
ATOM 1551 N N . ASN A 1 205 ? -4.021 -1.073 1.463 1.00 85.12 205 ASN A N 1
ATOM 1552 C CA . ASN A 1 205 ? -5.317 -0.704 2.034 1.00 85.12 205 ASN A CA 1
ATOM 1553 C C . ASN A 1 205 ? -5.834 -1.780 3.002 1.00 85.12 205 ASN A C 1
ATOM 1555 O O . ASN A 1 205 ? -6.197 -1.453 4.129 1.00 85.12 205 ASN A O 1
ATOM 1559 N N . ILE A 1 206 ? -5.735 -3.064 2.635 1.00 89.19 206 ILE A N 1
ATOM 1560 C CA . ILE A 1 206 ? -6.089 -4.180 3.531 1.00 89.19 206 ILE A CA 1
ATOM 1561 C C . ILE A 1 206 ? -5.229 -4.171 4.805 1.00 89.19 206 ILE A C 1
ATOM 1563 O O . ILE A 1 206 ? -5.715 -4.483 5.890 1.00 89.19 206 ILE A O 1
ATOM 1567 N N . THR A 1 207 ? -3.955 -3.780 4.709 1.00 85.75 207 THR A N 1
ATOM 1568 C CA . THR A 1 207 ? -3.087 -3.627 5.890 1.00 85.75 207 THR A CA 1
ATOM 1569 C C . THR A 1 207 ? -3.637 -2.579 6.855 1.00 85.75 207 THR A C 1
ATOM 1571 O O . THR A 1 207 ? -3.625 -2.795 8.066 1.00 85.75 207 THR A O 1
ATOM 1574 N N . SER A 1 208 ? -4.160 -1.467 6.334 1.00 83.25 208 SER A N 1
ATOM 1575 C CA . SER A 1 208 ? -4.818 -0.448 7.154 1.00 83.25 208 SER A CA 1
ATOM 1576 C C . SER A 1 208 ? -6.062 -1.003 7.855 1.00 83.25 208 SER A C 1
ATOM 1578 O O . SER A 1 208 ? -6.202 -0.819 9.065 1.00 83.25 208 SER A O 1
ATOM 1580 N N . ASP A 1 209 ? -6.896 -1.766 7.141 1.00 82.88 209 ASP A N 1
ATOM 1581 C CA . ASP A 1 209 ? -8.102 -2.392 7.701 1.00 82.88 209 ASP A CA 1
ATOM 1582 C C . ASP A 1 209 ? -7.774 -3.417 8.800 1.00 82.88 209 ASP A C 1
ATOM 1584 O O . ASP A 1 209 ? -8.447 -3.467 9.835 1.00 82.88 209 ASP A O 1
ATOM 1588 N N . ILE A 1 210 ? -6.716 -4.217 8.613 1.00 86.31 210 ILE A N 1
ATOM 1589 C CA . ILE A 1 210 ? -6.212 -5.153 9.632 1.00 86.31 210 ILE A CA 1
ATOM 1590 C C . ILE A 1 210 ? -5.772 -4.382 10.878 1.00 86.31 210 ILE A C 1
ATOM 1592 O O . ILE A 1 210 ? -6.183 -4.729 11.985 1.00 86.31 210 ILE A O 1
ATOM 1596 N N . THR A 1 211 ? -4.979 -3.321 10.712 1.00 85.00 211 THR A N 1
ATOM 1597 C CA . THR A 1 211 ? -4.520 -2.489 11.832 1.00 85.00 211 THR A CA 1
ATOM 1598 C C . THR A 1 211 ? -5.700 -1.859 12.571 1.00 85.00 211 THR A C 1
ATOM 1600 O O . THR A 1 211 ? -5.760 -1.940 13.794 1.00 85.00 211 THR A O 1
ATOM 1603 N N . GLN A 1 212 ? -6.685 -1.310 11.854 1.00 82.12 212 GLN A N 1
ATOM 1604 C CA . GLN A 1 212 ? -7.894 -0.739 12.457 1.00 82.12 212 GLN A CA 1
ATOM 1605 C C . GLN A 1 212 ? -8.681 -1.790 13.258 1.00 82.12 212 GLN A C 1
ATOM 1607 O O . GLN A 1 212 ? -9.156 -1.521 14.366 1.00 82.12 212 GLN A O 1
ATOM 1612 N N . THR A 1 213 ? -8.804 -2.996 12.707 1.00 82.31 213 THR A N 1
ATOM 1613 C CA . THR A 1 213 ? -9.503 -4.116 13.343 1.00 82.31 213 THR A CA 1
ATOM 1614 C C . THR A 1 213 ? -8.809 -4.564 14.633 1.00 82.31 213 THR A C 1
ATOM 1616 O O . THR A 1 213 ? -9.460 -4.760 15.665 1.00 82.31 213 THR A O 1
ATOM 1619 N N . LEU A 1 214 ? -7.479 -4.686 14.603 1.00 84.81 214 LEU A N 1
ATOM 1620 C CA . LEU A 1 214 ? -6.682 -5.061 15.771 1.00 84.81 214 LEU A CA 1
ATOM 1621 C C . LEU A 1 214 ? -6.693 -3.969 16.847 1.00 84.81 214 LEU A C 1
ATOM 1623 O O . LEU A 1 214 ? -6.866 -4.290 18.021 1.00 84.81 214 LEU A O 1
ATOM 1627 N N . SER A 1 215 ? -6.596 -2.692 16.465 1.00 81.31 215 SER A N 1
ATOM 1628 C CA . SER A 1 215 ? -6.722 -1.569 17.403 1.00 81.31 215 SER A CA 1
ATOM 1629 C C . SER A 1 215 ? -8.092 -1.543 18.078 1.00 81.31 215 SER A C 1
ATOM 1631 O O . SER A 1 215 ? -8.158 -1.437 19.298 1.00 81.31 215 SER A O 1
ATOM 1633 N N . SER A 1 216 ? -9.176 -1.744 17.318 1.00 77.19 216 SER A N 1
ATOM 1634 C CA . SER A 1 216 ? -10.537 -1.807 17.879 1.00 77.19 216 SER A CA 1
ATOM 1635 C C . SER A 1 216 ? -10.685 -2.951 18.886 1.00 77.19 216 SER A C 1
ATOM 1637 O O . SER A 1 216 ? -11.282 -2.776 19.942 1.00 77.19 216 SER A O 1
ATOM 1639 N N . THR A 1 217 ? -10.096 -4.114 18.588 1.00 78.62 217 THR A N 1
ATOM 1640 C CA . THR A 1 217 ? -10.074 -5.256 19.516 1.00 78.62 217 THR A CA 1
ATOM 1641 C C . THR A 1 217 ? -9.307 -4.909 20.794 1.00 78.62 217 THR A C 1
ATOM 1643 O O . THR A 1 217 ? -9.759 -5.207 21.896 1.00 78.62 217 THR A O 1
ATOM 1646 N N . ASN A 1 218 ? -8.162 -4.234 20.661 1.00 75.75 218 ASN A N 1
ATOM 1647 C CA . ASN A 1 218 ? -7.340 -3.824 21.796 1.00 75.75 218 ASN A CA 1
ATOM 1648 C C . ASN A 1 218 ? -8.045 -2.793 22.699 1.00 75.75 218 ASN A C 1
ATOM 1650 O O . ASN A 1 218 ? -7.864 -2.815 23.914 1.00 75.75 218 ASN A O 1
ATOM 1654 N N . GLU A 1 219 ? -8.868 -1.909 22.134 1.00 77.38 219 GLU A N 1
ATOM 1655 C CA . GLU A 1 219 ? -9.691 -0.965 22.902 1.00 77.38 219 GLU A CA 1
ATOM 1656 C C . GLU A 1 219 ? -10.836 -1.653 23.649 1.00 77.38 219 GLU A C 1
ATOM 1658 O O . GLU A 1 219 ? -11.037 -1.369 24.829 1.00 77.38 219 GLU A O 1
ATOM 1663 N N . THR A 1 220 ? -11.534 -2.605 23.019 1.00 73.44 220 THR A N 1
ATOM 1664 C CA . THR A 1 220 ? -12.563 -3.410 23.701 1.00 73.44 220 THR A CA 1
ATOM 1665 C C . THR A 1 220 ? -11.972 -4.179 24.887 1.00 73.44 220 THR A C 1
ATOM 1667 O O . THR A 1 220 ? -12.567 -4.196 25.959 1.00 73.44 220 THR A O 1
ATOM 1670 N N . ILE A 1 221 ? -10.755 -4.722 24.749 1.00 73.44 221 ILE A N 1
ATOM 1671 C CA . ILE A 1 221 ? -10.035 -5.378 25.857 1.00 73.44 221 ILE A CA 1
ATOM 1672 C C . ILE A 1 221 ? -9.745 -4.400 27.008 1.00 73.44 221 ILE A C 1
ATOM 1674 O O . ILE A 1 221 ? -9.868 -4.773 28.175 1.00 73.44 221 ILE A O 1
ATOM 1678 N N . LYS A 1 222 ? -9.349 -3.154 26.708 1.00 73.56 222 LYS A N 1
ATOM 1679 C CA . LYS A 1 222 ? -9.105 -2.132 27.741 1.00 73.56 222 LYS A CA 1
ATOM 1680 C C . LYS A 1 222 ? -10.386 -1.775 28.492 1.00 73.56 222 LYS A C 1
ATOM 1682 O O . LYS A 1 222 ? -10.358 -1.744 29.717 1.00 73.56 222 LYS A O 1
ATOM 1687 N N . GLN A 1 223 ? -11.495 -1.584 27.780 1.00 67.38 223 GLN A N 1
ATOM 1688 C CA . GLN A 1 223 ? -12.794 -1.291 28.392 1.00 67.38 223 GLN A CA 1
ATOM 1689 C C . GLN A 1 223 ? -13.295 -2.450 29.264 1.00 67.38 223 GLN A C 1
ATOM 1691 O O . GLN A 1 223 ? -13.687 -2.222 30.408 1.00 67.38 223 GLN A O 1
ATOM 1696 N N . ASP A 1 224 ? -13.211 -3.695 28.784 1.00 62.88 224 ASP A N 1
ATOM 1697 C CA . ASP A 1 224 ? -13.583 -4.872 29.582 1.00 62.88 224 ASP A CA 1
ATOM 1698 C C . ASP A 1 224 ? -12.735 -4.960 30.877 1.00 62.88 224 ASP A C 1
ATOM 1700 O O . ASP A 1 224 ? -13.255 -5.285 31.948 1.00 62.88 224 ASP A O 1
ATOM 1704 N N . ASN A 1 225 ? -11.442 -4.611 30.821 1.00 60.47 225 ASN A N 1
ATOM 1705 C CA . ASN A 1 225 ? -10.561 -4.590 31.997 1.00 60.47 225 ASN A CA 1
ATOM 1706 C C . ASN A 1 225 ? -10.838 -3.421 32.963 1.00 60.47 225 ASN A C 1
ATOM 1708 O O . ASN A 1 225 ? -10.764 -3.613 34.175 1.00 60.47 225 ASN A O 1
ATOM 1712 N N . GLU A 1 226 ? -11.162 -2.225 32.465 1.00 56.09 226 GLU A N 1
ATOM 1713 C CA . GLU A 1 226 ? -11.517 -1.063 33.300 1.00 56.09 226 GLU A CA 1
ATOM 1714 C C . GLU A 1 226 ? -12.842 -1.281 34.046 1.00 56.09 226 GLU A C 1
ATOM 1716 O O . GLU A 1 226 ? -12.939 -0.965 35.233 1.00 56.09 226 GLU A O 1
ATOM 1721 N N . THR A 1 227 ? -13.819 -1.923 33.398 1.00 53.91 227 THR A N 1
ATOM 1722 C CA . THR A 1 227 ? -15.097 -2.309 34.023 1.00 53.91 227 THR A CA 1
ATOM 1723 C C . THR A 1 227 ? -14.882 -3.339 35.146 1.00 53.91 227 THR A C 1
ATOM 1725 O O . THR A 1 227 ? -15.482 -3.245 36.212 1.00 53.91 227 THR A O 1
ATOM 1728 N N . THR A 1 228 ? -13.927 -4.262 34.967 1.00 50.50 228 THR A N 1
ATOM 1729 C CA . THR A 1 228 ? -13.587 -5.299 35.964 1.00 50.50 228 THR A CA 1
ATOM 1730 C C . THR A 1 228 ? -12.958 -4.722 37.249 1.00 50.50 228 THR A C 1
ATOM 1732 O O . THR A 1 228 ? -13.081 -5.320 38.319 1.00 50.50 228 THR A O 1
ATOM 1735 N N . ASN A 1 229 ? -12.294 -3.561 37.184 1.00 45.38 229 ASN A N 1
ATOM 1736 C CA . ASN A 1 229 ? -11.698 -2.923 38.367 1.00 45.38 229 ASN A CA 1
ATOM 1737 C C . ASN A 1 229 ? -12.705 -2.095 39.187 1.00 45.38 229 ASN A C 1
ATOM 1739 O O . ASN A 1 229 ? -12.542 -2.010 40.401 1.00 45.38 229 ASN A O 1
ATOM 1743 N N . GLN A 1 230 ? -13.760 -1.543 38.576 1.00 44.16 230 GLN A N 1
ATOM 1744 C CA . GLN A 1 230 ? -14.824 -0.844 39.319 1.00 44.16 230 GLN A CA 1
ATOM 1745 C C . GLN A 1 230 ? -15.770 -1.808 40.062 1.00 44.16 230 GLN A C 1
ATOM 1747 O O . GLN A 1 230 ? -16.229 -1.495 41.164 1.00 44.16 230 GLN A O 1
ATOM 1752 N N . ASP A 1 231 ? -15.992 -3.013 39.532 1.00 43.62 231 ASP A N 1
ATOM 1753 C CA . ASP A 1 231 ? -16.811 -4.034 40.206 1.00 43.62 231 ASP A CA 1
ATOM 1754 C C . ASP A 1 231 ? -16.111 -4.630 41.453 1.00 43.62 231 ASP A C 1
ATOM 1756 O O . ASP A 1 231 ? -16.764 -5.030 42.423 1.00 43.62 231 ASP A O 1
ATOM 1760 N N . ASN A 1 232 ? -14.771 -4.628 41.490 1.00 42.97 232 ASN A N 1
ATOM 1761 C CA . ASN A 1 232 ? -13.995 -5.145 42.626 1.00 42.97 232 ASN A CA 1
ATOM 1762 C C . ASN A 1 232 ? -13.833 -4.152 43.795 1.00 42.97 232 ASN A C 1
ATOM 1764 O O . ASN A 1 232 ? -13.644 -4.598 44.927 1.00 42.97 232 ASN A O 1
ATOM 1768 N N . GLU A 1 233 ? -13.927 -2.834 43.576 1.00 39.41 233 GLU A N 1
ATOM 1769 C CA . GLU A 1 233 ? -13.893 -1.852 44.679 1.00 39.41 233 GLU A CA 1
ATOM 1770 C C . GLU A 1 233 ? -15.234 -1.765 45.426 1.00 39.41 233 GLU A C 1
ATOM 1772 O O . GLU A 1 233 ? -15.251 -1.641 46.651 1.00 39.41 233 GLU A O 1
ATOM 1777 N N . THR A 1 234 ? -16.361 -1.931 44.728 1.00 41.09 234 THR A N 1
ATOM 1778 C CA . THR A 1 234 ? -17.701 -1.853 45.342 1.00 41.09 234 THR A CA 1
ATOM 1779 C C . THR A 1 234 ? -18.028 -3.069 46.222 1.00 41.09 234 THR A C 1
ATOM 1781 O O . THR A 1 234 ? -18.812 -2.968 47.160 1.00 41.09 234 THR A O 1
ATOM 1784 N N . THR A 1 235 ? -17.376 -4.216 45.998 1.00 37.97 235 THR A N 1
ATOM 1785 C CA . THR A 1 235 ? -17.640 -5.447 46.771 1.00 37.97 235 THR A CA 1
ATOM 1786 C C . THR A 1 235 ? -16.897 -5.492 48.122 1.00 37.97 235 THR A C 1
ATOM 1788 O O . THR A 1 235 ? -17.214 -6.324 48.970 1.00 37.97 235 THR A O 1
ATOM 1791 N N . ASN A 1 236 ? -15.933 -4.593 48.374 1.00 41.56 236 ASN A N 1
ATOM 1792 C CA . ASN A 1 236 ? -15.150 -4.588 49.622 1.00 41.56 236 ASN A CA 1
ATOM 1793 C C . ASN A 1 236 ? -15.619 -3.574 50.683 1.00 41.56 236 ASN A C 1
ATOM 1795 O O . ASN A 1 236 ? -15.161 -3.664 51.818 1.00 41.56 236 ASN A O 1
ATOM 1799 N N . GLN A 1 237 ? -16.532 -2.643 50.373 1.00 40.78 237 GLN A N 1
ATOM 1800 C CA . GLN A 1 237 ? -17.059 -1.697 51.376 1.00 40.78 237 GLN A CA 1
ATOM 1801 C C . GLN A 1 237 ? -18.308 -2.191 52.125 1.00 40.78 237 GLN A C 1
ATOM 1803 O O . GLN A 1 237 ? -18.554 -1.739 53.243 1.00 40.78 237 GLN A O 1
ATOM 1808 N N . ASP A 1 238 ? -19.045 -3.169 51.594 1.00 42.69 238 ASP A N 1
ATOM 1809 C CA . ASP A 1 238 ? -20.265 -3.675 52.247 1.00 42.69 238 ASP A CA 1
ATOM 1810 C C . ASP A 1 238 ? -20.007 -4.741 53.332 1.00 42.69 238 ASP A C 1
ATOM 1812 O O . ASP A 1 238 ? -20.926 -5.113 54.063 1.00 42.69 238 ASP A O 1
ATOM 1816 N N . ASN A 1 239 ? -18.763 -5.209 53.500 1.00 45.97 239 ASN A N 1
ATOM 1817 C CA . ASN A 1 239 ? -18.419 -6.222 54.509 1.00 45.97 239 ASN A CA 1
ATOM 1818 C C . ASN A 1 239 ? -17.836 -5.670 55.824 1.00 45.97 239 ASN A C 1
ATOM 1820 O O . ASN A 1 239 ? -17.692 -6.442 56.769 1.00 45.97 239 ASN A O 1
ATOM 1824 N N . GLU A 1 240 ? -17.542 -4.368 55.943 1.00 42.78 240 GLU A N 1
ATOM 1825 C CA . GLU A 1 240 ? -16.994 -3.793 57.191 1.00 42.78 240 GLU A CA 1
ATOM 1826 C C . GLU A 1 240 ? -18.025 -3.078 58.084 1.00 42.78 240 GLU A C 1
ATOM 1828 O O . GLU A 1 240 ? -17.721 -2.776 59.234 1.00 42.78 240 GLU A O 1
ATOM 1833 N N . SER A 1 241 ? -19.268 -2.856 57.635 1.00 44.41 241 SER A N 1
ATOM 1834 C CA . SER A 1 241 ? -20.269 -2.114 58.436 1.00 44.41 241 SER A CA 1
ATOM 1835 C C . SER A 1 241 ? -21.272 -2.971 59.223 1.00 44.41 241 SER A C 1
ATOM 1837 O O . SER A 1 241 ? -22.207 -2.414 59.792 1.00 44.41 241 SER A O 1
ATOM 1839 N N . ASN A 1 242 ? -21.115 -4.301 59.304 1.00 44.41 242 ASN A N 1
ATOM 1840 C CA . ASN A 1 242 ? -22.130 -5.164 59.939 1.00 44.41 242 ASN A CA 1
ATOM 1841 C C . ASN A 1 242 ? -21.678 -5.968 61.171 1.00 44.41 242 ASN A C 1
ATOM 1843 O O . ASN A 1 242 ? -22.343 -6.930 61.557 1.00 44.41 242 ASN A O 1
ATOM 1847 N N . THR A 1 243 ? -20.597 -5.568 61.844 1.00 45.31 243 THR A N 1
ATOM 1848 C CA . THR A 1 243 ? -20.177 -6.199 63.109 1.00 45.31 243 THR A CA 1
ATOM 1849 C C . THR A 1 243 ? -19.992 -5.207 64.249 1.00 45.31 243 THR A C 1
ATOM 1851 O O . THR A 1 243 ? -18.986 -5.288 64.937 1.00 45.31 243 THR A O 1
ATOM 1854 N N . GLU A 1 244 ? -20.925 -4.280 64.498 1.00 46.28 244 GLU A N 1
ATOM 1855 C CA . GLU A 1 244 ? -20.866 -3.517 65.758 1.00 46.28 244 GLU A CA 1
ATOM 1856 C C . GLU A 1 244 ? -22.187 -2.858 66.198 1.00 46.28 244 GLU A C 1
ATOM 1858 O O . GLU A 1 244 ? -22.221 -1.677 66.516 1.00 46.28 244 GLU A O 1
ATOM 1863 N N . THR A 1 245 ? -23.312 -3.587 66.282 1.00 46.50 245 THR A N 1
ATOM 1864 C CA . THR A 1 245 ? -24.424 -3.155 67.169 1.00 46.50 245 THR A CA 1
ATOM 1865 C C . THR A 1 245 ? -25.332 -4.305 67.628 1.00 46.50 245 THR A C 1
ATOM 1867 O O . THR A 1 245 ? -26.510 -4.335 67.297 1.00 46.50 245 THR A O 1
ATOM 1870 N N . ILE A 1 246 ? -24.826 -5.236 68.445 1.00 44.19 246 ILE A N 1
ATOM 1871 C CA . ILE A 1 246 ? -25.663 -5.944 69.435 1.00 44.19 246 ILE A CA 1
ATOM 1872 C C . ILE A 1 246 ? -24.834 -6.127 70.710 1.00 44.19 246 ILE A C 1
ATOM 1874 O O . ILE A 1 246 ? -24.057 -7.068 70.818 1.00 44.19 246 ILE A O 1
ATOM 1878 N N . ASN A 1 247 ? -24.980 -5.190 71.647 1.00 40.38 247 ASN A N 1
ATOM 1879 C CA . ASN A 1 247 ? -24.887 -5.431 73.089 1.00 40.38 247 ASN A CA 1
ATOM 1880 C C . ASN A 1 247 ? -25.417 -4.189 73.825 1.00 40.38 247 ASN A C 1
ATOM 1882 O O . ASN A 1 247 ? -24.698 -3.209 74.023 1.00 40.38 247 ASN A O 1
ATOM 1886 N N . GLN A 1 248 ? -26.692 -4.247 74.208 1.00 36.59 248 GLN A N 1
ATOM 1887 C CA . GLN A 1 248 ? -27.229 -3.606 75.409 1.00 36.59 248 GLN A CA 1
ATOM 1888 C C . GLN A 1 248 ? -27.977 -4.672 76.199 1.00 36.59 248 GLN A C 1
ATOM 1890 O O . GLN A 1 248 ? -28.671 -5.485 75.545 1.00 36.59 248 GLN A O 1
#